Protein AF-A0A2N4XK60-F1 (afdb_monomer)

Structure (mmCIF, N/CA/C/O backbone):
data_AF-A0A2N4XK60-F1
#
_entry.id   AF-A0A2N4XK60-F1
#
loop_
_atom_site.group_PDB
_atom_site.id
_atom_site.type_symbol
_atom_site.label_atom_id
_atom_site.label_alt_id
_atom_site.label_comp_id
_atom_site.label_asym_id
_atom_site.label_entity_id
_atom_site.label_seq_id
_atom_site.pdbx_PDB_ins_code
_atom_site.Cartn_x
_atom_site.Cartn_y
_atom_site.Cartn_z
_atom_site.occupancy
_atom_site.B_iso_or_equiv
_atom_site.auth_seq_id
_atom_site.auth_comp_id
_atom_site.auth_asym_id
_atom_site.auth_atom_id
_atom_site.pdbx_PDB_model_num
ATOM 1 N N . VAL A 1 1 ? 37.080 12.692 9.411 1.00 38.03 1 VAL A N 1
ATOM 2 C CA . VAL A 1 1 ? 38.216 11.863 9.861 1.00 38.03 1 VAL A CA 1
ATOM 3 C C . VAL A 1 1 ? 37.809 10.410 9.642 1.00 38.03 1 VAL A C 1
ATOM 5 O O . VAL A 1 1 ? 36.895 9.955 10.303 1.00 38.03 1 VAL A O 1
ATOM 8 N N . ASP A 1 2 ? 38.220 9.674 8.617 1.00 31.64 2 ASP A N 1
ATOM 9 C CA . ASP A 1 2 ? 39.210 9.889 7.567 1.00 31.64 2 ASP A CA 1
ATOM 10 C C . ASP A 1 2 ? 38.773 9.142 6.302 1.00 31.64 2 ASP A C 1
ATOM 12 O O . ASP A 1 2 ? 38.320 7.999 6.358 1.00 31.64 2 ASP A O 1
ATOM 16 N N . ALA A 1 3 ? 38.911 9.811 5.160 1.00 32.56 3 ALA A N 1
ATOM 17 C CA . ALA A 1 3 ? 38.746 9.228 3.842 1.00 32.56 3 ALA A CA 1
ATOM 18 C C . ALA A 1 3 ? 40.012 8.438 3.480 1.00 32.56 3 ALA A C 1
ATOM 20 O O . ALA A 1 3 ? 41.106 9.000 3.454 1.00 32.56 3 ALA A O 1
ATOM 21 N N . LYS A 1 4 ? 39.873 7.149 3.153 1.00 36.34 4 LYS A N 1
ATOM 22 C CA . LYS A 1 4 ? 40.900 6.412 2.408 1.00 36.34 4 LYS A CA 1
ATOM 23 C C . LYS A 1 4 ? 40.444 6.229 0.970 1.00 36.34 4 LYS A C 1
ATOM 25 O O . LYS A 1 4 ? 39.746 5.285 0.620 1.00 36.34 4 LYS A O 1
ATOM 30 N N . THR A 1 5 ? 40.863 7.195 0.166 1.00 33.47 5 THR A N 1
ATOM 31 C CA . THR A 1 5 ? 40.946 7.182 -1.290 1.00 33.47 5 THR A CA 1
ATOM 32 C C . THR A 1 5 ? 41.686 5.923 -1.751 1.00 33.47 5 THR A C 1
ATOM 34 O O . THR A 1 5 ? 42.894 5.802 -1.554 1.00 33.47 5 THR A O 1
ATOM 37 N N . GLY A 1 6 ? 40.961 4.968 -2.336 1.00 32.69 6 GLY A N 1
ATOM 38 C CA . GLY A 1 6 ? 41.554 3.831 -3.037 1.00 32.69 6 GLY A CA 1
ATOM 39 C C . GLY A 1 6 ? 42.166 4.319 -4.345 1.00 32.69 6 GLY A C 1
ATOM 40 O O . GLY A 1 6 ? 41.448 4.721 -5.256 1.00 32.69 6 GLY A O 1
ATOM 41 N N . ALA A 1 7 ? 43.493 4.363 -4.394 1.00 31.91 7 ALA A N 1
ATOM 42 C CA . ALA A 1 7 ? 44.265 4.841 -5.529 1.00 31.91 7 ALA A CA 1
ATOM 43 C C . ALA A 1 7 ? 44.046 3.973 -6.779 1.00 31.91 7 ALA A C 1
ATOM 45 O O . ALA A 1 7 ? 44.152 2.749 -6.731 1.00 31.91 7 ALA A O 1
ATOM 46 N N . VAL A 1 8 ? 43.814 4.635 -7.913 1.00 36.81 8 VAL A N 1
ATOM 47 C CA . VAL A 1 8 ? 43.966 4.062 -9.253 1.00 36.81 8 VAL A CA 1
ATOM 48 C C . VAL A 1 8 ? 45.457 3.785 -9.464 1.00 36.81 8 VAL A C 1
ATOM 50 O O . VAL A 1 8 ? 46.250 4.714 -9.617 1.00 36.81 8 VAL A O 1
ATOM 53 N N . GLN A 1 9 ? 45.859 2.515 -9.431 1.00 34.12 9 GLN A N 1
ATOM 54 C CA . GLN A 1 9 ? 47.212 2.101 -9.798 1.00 34.12 9 GLN A CA 1
ATOM 55 C C . GLN A 1 9 ? 47.332 2.040 -11.323 1.00 34.12 9 GLN A C 1
ATOM 57 O O . GLN A 1 9 ? 46.921 1.079 -11.964 1.00 34.12 9 GLN A O 1
ATOM 62 N N . SER A 1 10 ? 47.920 3.087 -11.900 1.00 40.12 10 SER A N 1
ATOM 63 C CA . SER A 1 10 ? 48.544 3.031 -13.221 1.00 40.12 10 SER A CA 1
ATOM 64 C C . SER A 1 10 ? 49.946 2.451 -13.053 1.00 40.12 10 SER A C 1
ATOM 66 O O . SER A 1 10 ? 50.802 3.074 -12.426 1.00 40.12 10 SER A O 1
ATOM 68 N N . SER A 1 11 ? 50.199 1.267 -13.602 1.00 36.44 11 SER A N 1
ATOM 69 C CA . SER A 1 11 ? 51.542 0.689 -13.700 1.00 36.44 11 SER A CA 1
ATOM 70 C C . SER A 1 11 ? 51.856 0.431 -15.167 1.00 36.44 11 SER A C 1
ATOM 72 O O . SER A 1 11 ? 51.177 -0.352 -15.823 1.00 36.44 11 SER A O 1
ATOM 74 N N . ALA A 1 12 ? 52.878 1.115 -15.677 1.00 40.34 12 ALA A N 1
ATOM 75 C CA . ALA A 1 12 ? 53.457 0.876 -16.990 1.00 40.34 12 ALA A CA 1
ATOM 76 C C . ALA A 1 12 ? 54.910 0.401 -16.836 1.00 40.34 12 ALA A C 1
ATOM 78 O O . ALA A 1 12 ? 55.620 0.867 -15.947 1.00 40.34 12 ALA A O 1
ATOM 79 N N . ALA A 1 13 ? 55.314 -0.452 -17.785 1.00 40.00 13 ALA A N 1
ATOM 80 C CA . ALA A 1 13 ? 56.654 -0.963 -18.100 1.00 40.00 13 ALA A CA 1
ATOM 81 C C . ALA A 1 13 ? 57.097 -2.288 -17.439 1.00 40.00 13 ALA A C 1
ATOM 83 O O . ALA A 1 13 ? 57.764 -2.328 -16.411 1.00 40.00 13 ALA A O 1
ATOM 84 N N . GLY A 1 14 ? 56.809 -3.379 -18.154 1.00 33.75 14 GLY A N 1
ATOM 85 C CA . GLY A 1 14 ? 57.454 -4.690 -18.058 1.00 33.75 14 GLY A CA 1
ATOM 86 C C . GLY A 1 14 ? 56.802 -5.623 -19.079 1.00 33.75 14 GLY A C 1
ATOM 87 O O . GLY A 1 14 ? 55.581 -5.706 -19.113 1.00 33.75 14 GLY A O 1
ATOM 88 N N . THR A 1 15 ? 57.577 -6.254 -19.962 1.00 49.19 15 THR A N 1
ATOM 89 C CA . THR A 1 15 ? 57.102 -7.088 -21.080 1.00 49.19 15 THR A CA 1
ATOM 90 C C . THR A 1 15 ? 56.223 -8.242 -20.581 1.00 49.19 15 THR A C 1
ATOM 92 O O . THR A 1 15 ? 56.723 -9.293 -20.196 1.00 49.19 15 THR A O 1
ATOM 95 N N . GLN A 1 16 ? 54.911 -8.020 -20.546 1.00 47.66 16 GLN A N 1
ATOM 96 C CA . GLN A 1 16 ? 53.874 -8.963 -20.141 1.00 47.66 16 GLN A CA 1
ATOM 97 C C . GLN A 1 16 ? 52.651 -8.677 -21.016 1.00 47.66 16 GLN A C 1
ATOM 99 O O . GLN A 1 16 ? 52.284 -7.521 -21.219 1.00 47.66 16 GLN A O 1
ATOM 104 N N . ASN A 1 17 ? 52.101 -9.742 -21.590 1.00 49.59 17 ASN A N 1
ATOM 105 C CA . ASN A 1 17 ? 50.932 -9.818 -22.463 1.00 49.59 17 ASN A CA 1
ATOM 106 C C . ASN A 1 17 ? 49.986 -8.596 -22.376 1.00 49.59 17 ASN A C 1
ATOM 108 O O . ASN A 1 17 ? 49.358 -8.373 -21.343 1.00 49.59 17 ASN A O 1
ATOM 112 N N . SER A 1 18 ? 49.880 -7.803 -23.449 1.00 51.62 18 SER A N 1
ATOM 113 C CA . SER A 1 18 ? 49.029 -6.601 -23.530 1.00 51.62 18 SER A CA 1
ATOM 114 C C . SER A 1 18 ? 47.534 -6.940 -23.630 1.00 51.62 18 SER A C 1
ATOM 116 O O . SER A 1 18 ? 46.845 -6.494 -24.548 1.00 51.62 18 SER A O 1
ATOM 118 N N . ALA A 1 19 ? 47.023 -7.753 -22.706 1.00 63.38 19 ALA A N 1
ATOM 119 C CA . ALA A 1 19 ? 45.600 -8.013 -22.575 1.00 63.38 19 ALA A CA 1
ATOM 120 C C . ALA A 1 19 ? 44.946 -6.760 -21.982 1.00 63.38 19 ALA A C 1
ATOM 122 O O . ALA A 1 19 ? 45.123 -6.434 -20.809 1.00 63.38 19 ALA A O 1
ATOM 123 N N . LEU A 1 20 ? 44.237 -6.013 -22.831 1.00 70.81 20 LEU A N 1
ATOM 124 C CA . LEU A 1 20 ? 43.337 -4.949 -22.393 1.00 70.81 20 LEU A CA 1
ATOM 125 C C . LEU A 1 20 ? 42.402 -5.520 -21.315 1.00 70.81 20 LEU A C 1
ATOM 127 O O . LEU A 1 20 ? 41.984 -6.667 -21.467 1.00 70.81 20 LEU A O 1
ATOM 131 N N . PRO A 1 21 ? 42.046 -4.770 -20.257 1.00 74.38 21 PRO A N 1
ATOM 132 C CA . PRO A 1 21 ? 41.066 -5.246 -19.289 1.00 74.38 21 PRO A CA 1
ATOM 133 C C . PRO A 1 21 ? 39.774 -5.609 -20.031 1.00 74.38 21 PRO A C 1
ATOM 135 O O . PRO A 1 21 ? 39.100 -4.744 -20.592 1.00 74.38 21 PRO A O 1
ATOM 138 N N . HIS A 1 22 ? 39.469 -6.903 -20.073 1.00 77.06 22 HIS A N 1
ATOM 139 C CA . HIS A 1 22 ? 38.299 -7.468 -20.728 1.00 77.06 22 HIS A CA 1
ATOM 140 C C . HIS A 1 22 ? 37.547 -8.347 -19.729 1.00 77.06 22 HIS A C 1
ATOM 142 O O . HIS A 1 22 ? 38.131 -8.857 -18.775 1.00 77.06 22 HIS A O 1
ATOM 148 N N . SER A 1 23 ? 36.240 -8.513 -19.930 1.00 81.00 23 SER A N 1
ATOM 149 C CA . SER A 1 23 ? 35.497 -9.527 -19.182 1.00 81.00 23 SER A CA 1
ATOM 150 C C . SER A 1 23 ? 36.023 -10.907 -19.585 1.00 81.00 23 SER A C 1
ATOM 152 O O . SER A 1 23 ? 36.313 -11.131 -20.762 1.00 81.00 23 SER A O 1
ATOM 154 N N . GLU A 1 24 ? 36.217 -11.801 -18.619 1.00 87.81 24 GLU A N 1
ATOM 155 C CA . GLU A 1 24 ? 36.579 -13.196 -18.907 1.00 87.81 24 GLU A CA 1
ATOM 156 C C . GLU A 1 24 ? 35.362 -13.997 -19.405 1.00 87.81 24 GLU A C 1
ATOM 158 O O . GLU A 1 24 ? 35.526 -14.974 -20.133 1.00 87.81 24 GLU A O 1
ATOM 163 N N . ASP A 1 25 ? 34.148 -13.523 -19.101 1.00 89.56 25 ASP A N 1
ATOM 164 C CA . ASP A 1 25 ? 32.883 -14.113 -19.534 1.00 89.56 25 ASP A CA 1
ATOM 165 C C . ASP A 1 25 ? 32.339 -13.473 -20.823 1.00 89.56 25 ASP A C 1
ATOM 167 O O . ASP A 1 25 ? 32.656 -12.336 -21.1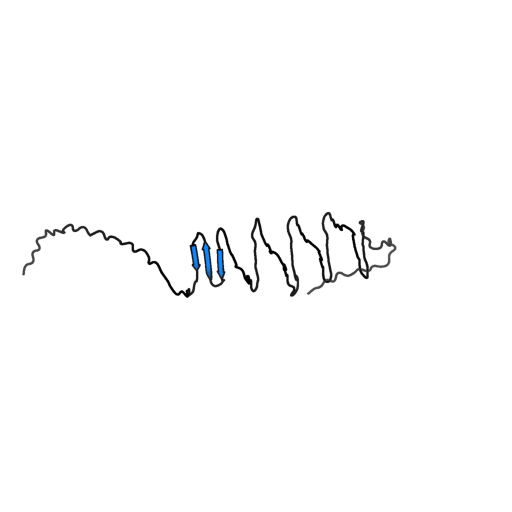88 1.00 89.56 25 ASP A O 1
ATOM 171 N N . SER A 1 26 ? 31.466 -14.206 -21.525 1.00 88.31 26 SER A N 1
ATOM 172 C CA . SER A 1 26 ? 30.779 -13.690 -22.713 1.00 88.31 26 SER A CA 1
ATOM 173 C C . SER A 1 26 ? 29.809 -12.571 -22.326 1.00 88.31 26 SER A C 1
ATOM 175 O O . SER A 1 26 ? 28.808 -12.805 -21.648 1.00 88.31 26 SER A O 1
ATOM 177 N N . LEU A 1 27 ? 30.095 -11.352 -22.787 1.00 90.31 27 LEU A N 1
ATOM 178 C CA . LEU A 1 27 ? 29.293 -10.161 -22.524 1.00 90.31 27 LEU A CA 1
ATOM 179 C C . LEU A 1 27 ? 28.892 -9.481 -23.836 1.00 90.31 27 LEU A C 1
ATOM 181 O O . LEU A 1 27 ? 29.735 -9.185 -24.683 1.00 90.31 27 LEU A O 1
ATOM 185 N N . LEU A 1 28 ? 27.603 -9.165 -23.968 1.00 92.19 28 LEU A N 1
ATOM 186 C CA . LEU A 1 28 ? 27.085 -8.284 -25.011 1.00 92.19 28 LEU A CA 1
ATOM 187 C C . LEU A 1 28 ? 26.790 -6.903 -24.417 1.00 92.19 28 LEU A C 1
ATOM 189 O O . LEU A 1 28 ? 25.917 -6.770 -23.562 1.00 92.19 28 LEU A O 1
ATOM 193 N N . THR A 1 29 ? 27.469 -5.872 -24.922 1.00 92.56 29 THR A N 1
ATOM 194 C CA . THR A 1 29 ? 27.254 -4.473 -24.521 1.00 92.56 29 THR A CA 1
ATOM 195 C C . THR A 1 29 ? 26.698 -3.666 -25.688 1.00 92.56 29 THR A C 1
ATOM 197 O O . THR A 1 29 ? 27.278 -3.651 -26.772 1.00 92.56 29 THR A O 1
ATOM 200 N N . LEU A 1 30 ? 25.597 -2.949 -25.454 1.00 93.75 30 LEU A N 1
ATOM 201 C CA . LEU A 1 30 ? 25.016 -1.988 -26.393 1.00 93.75 30 LEU A CA 1
ATOM 202 C C . LEU A 1 30 ? 25.161 -0.581 -25.803 1.00 93.75 30 LEU A C 1
ATOM 204 O O . LEU A 1 30 ? 24.678 -0.326 -24.702 1.00 93.75 30 LEU A O 1
ATOM 208 N N . ALA A 1 31 ? 25.818 0.331 -26.519 1.00 92.50 31 ALA A N 1
ATOM 209 C CA . ALA A 1 31 ? 26.040 1.702 -26.063 1.00 92.50 31 ALA A CA 1
ATOM 210 C C . ALA A 1 31 ? 25.885 2.701 -27.216 1.00 92.50 31 ALA A C 1
ATOM 212 O O . ALA A 1 31 ? 26.288 2.427 -28.345 1.00 92.50 31 ALA A O 1
ATOM 213 N N . GLY A 1 32 ? 25.330 3.877 -26.920 1.00 91.88 32 GLY A N 1
ATOM 214 C CA . GLY A 1 32 ? 25.190 4.979 -27.867 1.00 91.88 32 GLY A CA 1
ATOM 215 C C . GLY A 1 32 ? 25.377 6.314 -27.157 1.00 91.88 32 GLY A C 1
ATOM 216 O O . GLY A 1 32 ? 24.739 6.566 -26.141 1.00 91.88 32 GLY A O 1
ATOM 217 N N . TRP A 1 33 ? 26.254 7.171 -27.683 1.00 87.88 33 TRP A N 1
ATOM 218 C CA . TRP A 1 33 ? 26.612 8.451 -27.052 1.00 87.88 33 TRP A CA 1
ATOM 219 C C . TRP A 1 33 ? 25.483 9.486 -27.124 1.00 87.88 33 TRP A C 1
ATOM 221 O O . TRP A 1 33 ? 25.341 10.306 -26.225 1.00 87.88 33 TRP A O 1
ATOM 231 N N . GLY A 1 34 ? 24.677 9.440 -28.191 1.00 93.69 34 GLY A N 1
ATOM 232 C CA . GLY A 1 34 ? 23.491 10.287 -28.358 1.00 93.69 34 GLY A CA 1
ATOM 233 C C . GLY A 1 34 ? 22.174 9.617 -27.951 1.00 93.69 34 GLY A C 1
ATOM 234 O O . GLY A 1 34 ? 21.169 10.305 -27.817 1.00 93.69 34 GLY A O 1
ATOM 235 N N . GLY A 1 35 ? 22.163 8.291 -27.765 1.00 91.06 35 GLY A N 1
ATOM 236 C CA . GLY A 1 35 ? 20.971 7.519 -27.405 1.00 91.06 35 GLY A CA 1
ATOM 237 C C . GLY A 1 35 ? 20.963 6.090 -27.957 1.00 91.06 35 GLY A C 1
ATOM 238 O O . GLY A 1 35 ? 21.774 5.727 -28.809 1.00 91.06 35 GLY A O 1
ATOM 239 N N . LEU A 1 36 ? 20.021 5.285 -27.462 1.00 94.69 36 LEU A N 1
ATOM 240 C CA . LEU A 1 36 ? 19.748 3.913 -27.894 1.00 94.69 36 LEU A CA 1
ATOM 241 C C . LEU A 1 36 ? 18.228 3.715 -27.953 1.00 94.69 36 LEU A C 1
ATOM 243 O O . LEU A 1 36 ? 17.535 4.003 -26.980 1.00 94.69 36 LEU A O 1
ATOM 247 N N . GLY A 1 37 ? 17.713 3.225 -29.082 1.00 94.25 37 GLY A N 1
ATOM 248 C CA . GLY A 1 37 ? 16.289 2.943 -29.276 1.00 94.25 37 GLY A CA 1
ATOM 249 C C . GLY A 1 37 ? 16.057 1.471 -29.591 1.00 94.25 37 GLY A C 1
ATOM 250 O O . GLY A 1 37 ? 16.695 0.926 -30.487 1.00 94.25 37 GLY A O 1
ATOM 251 N N . ILE A 1 38 ? 15.132 0.836 -28.871 1.00 94.56 38 ILE A N 1
ATOM 252 C CA . ILE A 1 38 ? 14.691 -0.539 -29.124 1.00 94.56 38 ILE A CA 1
ATOM 253 C C . ILE A 1 38 ? 13.193 -0.483 -29.410 1.00 94.56 38 ILE A C 1
ATOM 255 O O . ILE A 1 38 ? 12.418 -0.024 -28.574 1.00 94.56 38 ILE A O 1
ATOM 259 N N . VAL A 1 39 ? 12.789 -0.923 -30.599 1.00 94.31 39 VAL A N 1
ATOM 260 C CA . VAL A 1 39 ? 11.395 -0.889 -31.056 1.00 94.31 39 VAL A CA 1
ATOM 261 C C . VAL A 1 39 ? 11.031 -2.259 -31.610 1.00 94.31 39 VAL A C 1
ATOM 263 O O . VAL A 1 39 ? 11.814 -2.864 -32.338 1.00 94.31 39 VAL A O 1
ATOM 266 N N . ALA A 1 40 ? 9.837 -2.742 -31.279 1.00 95.50 40 ALA A N 1
ATOM 267 C CA . ALA A 1 40 ? 9.286 -3.983 -31.806 1.00 95.50 40 ALA A CA 1
ATOM 268 C C . ALA A 1 40 ? 7.898 -3.718 -32.397 1.00 95.50 40 ALA A C 1
ATOM 270 O O . ALA A 1 40 ? 7.106 -2.989 -31.806 1.00 95.50 40 ALA A O 1
ATOM 271 N N . GLY A 1 41 ? 7.590 -4.323 -33.549 1.00 95.56 41 GLY A N 1
ATOM 272 C CA . GLY A 1 41 ? 6.282 -4.160 -34.198 1.00 95.56 41 GLY A CA 1
ATOM 273 C C . GLY A 1 41 ? 5.136 -4.878 -33.479 1.00 95.56 41 GLY A C 1
ATOM 274 O O . GLY A 1 41 ? 3.979 -4.519 -33.666 1.00 95.56 41 GLY A O 1
ATOM 275 N N . GLN A 1 42 ? 5.451 -5.887 -32.662 1.00 96.00 42 GLN A N 1
ATOM 276 C CA . GLN A 1 42 ? 4.459 -6.668 -31.919 1.00 96.00 42 GLN A CA 1
ATOM 277 C C . GLN A 1 42 ? 4.778 -6.716 -30.426 1.00 96.00 42 GLN A C 1
ATOM 279 O O . GLN A 1 42 ? 4.011 -6.202 -29.618 1.00 96.00 42 GLN A O 1
ATOM 284 N N . SER A 1 43 ? 5.906 -7.320 -30.046 1.00 96.19 43 SER A N 1
ATOM 285 C CA . SER A 1 43 ? 6.227 -7.563 -28.639 1.00 96.19 43 SER A CA 1
ATOM 286 C C . SER A 1 43 ? 7.702 -7.384 -28.336 1.00 96.19 43 SER A C 1
ATOM 288 O O . SER A 1 43 ? 8.560 -7.749 -29.138 1.00 96.19 43 SER A O 1
ATOM 290 N N . LEU A 1 44 ? 7.977 -6.909 -27.127 1.00 96.12 44 LEU A N 1
ATOM 291 C CA . LEU A 1 44 ? 9.306 -6.828 -26.546 1.00 96.12 44 LEU A CA 1
ATOM 292 C C . LEU A 1 44 ? 9.298 -7.608 -25.226 1.00 96.12 44 LEU A C 1
ATOM 294 O O . LEU A 1 44 ? 8.382 -7.443 -24.420 1.00 96.12 44 LEU A O 1
ATOM 298 N N . GLN A 1 45 ? 10.290 -8.474 -25.022 1.00 95.75 45 GLN A N 1
ATOM 299 C CA . GLN A 1 45 ? 10.411 -9.315 -23.830 1.00 95.75 45 GLN A CA 1
ATOM 300 C C . GLN A 1 45 ? 11.830 -9.223 -23.269 1.00 95.75 45 GLN A C 1
ATOM 302 O O . GLN A 1 45 ? 12.804 -9.318 -24.013 1.00 95.75 45 GLN A O 1
ATOM 307 N N . TRP A 1 46 ? 11.930 -9.079 -21.950 1.00 94.69 46 TRP A N 1
ATOM 308 C CA . TRP A 1 46 ? 13.176 -9.209 -21.204 1.00 94.69 46 TRP A CA 1
ATOM 309 C C . TRP A 1 46 ? 13.015 -10.341 -20.197 1.00 94.69 46 TRP A C 1
ATOM 311 O O . TRP A 1 46 ? 12.039 -10.368 -19.449 1.00 94.69 46 TRP A O 1
ATOM 321 N N . ALA A 1 47 ? 13.967 -11.264 -20.175 1.00 95.44 47 ALA A N 1
ATOM 322 C CA . ALA A 1 47 ? 13.998 -12.376 -19.239 1.00 95.44 47 ALA A CA 1
ATOM 323 C C . ALA A 1 47 ? 15.425 -12.539 -18.710 1.00 95.44 47 ALA A C 1
ATOM 325 O O . ALA A 1 47 ? 16.384 -12.432 -19.471 1.00 95.44 47 ALA A O 1
ATOM 326 N N . SER A 1 48 ? 15.554 -12.781 -17.408 1.00 94.56 48 SER A N 1
ATOM 327 C CA . SER A 1 48 ? 16.821 -13.057 -16.727 1.00 94.56 48 SER A CA 1
ATOM 328 C C . SER A 1 48 ? 16.595 -14.190 -15.735 1.00 94.56 48 SER A C 1
ATOM 330 O O . SER A 1 48 ? 15.526 -14.258 -15.127 1.00 94.56 48 SER A O 1
ATOM 332 N N . GLY A 1 49 ? 17.581 -15.075 -15.583 1.00 95.12 49 GLY A N 1
ATOM 333 C CA . GLY A 1 49 ? 17.526 -16.160 -14.598 1.00 95.12 49 GLY A CA 1
ATOM 334 C C . GLY A 1 49 ? 17.663 -15.671 -13.156 1.00 95.12 49 GLY A C 1
ATOM 335 O O . GLY A 1 49 ? 17.222 -16.355 -12.239 1.00 95.12 49 GLY A O 1
ATOM 336 N N . GLU A 1 50 ? 18.233 -14.480 -12.960 1.00 95.06 50 GLU A N 1
ATOM 337 C CA . GLU A 1 50 ? 18.524 -13.941 -11.632 1.00 95.06 50 GLU A CA 1
ATOM 338 C C . GLU A 1 50 ? 17.989 -12.520 -11.474 1.00 95.06 50 GLU A C 1
ATOM 340 O O . GLU A 1 50 ? 17.032 -12.290 -10.739 1.00 95.06 50 GLU A O 1
ATOM 345 N N . THR A 1 51 ? 18.602 -11.550 -12.159 1.00 95.00 51 THR A N 1
ATOM 346 C CA . THR A 1 51 ? 18.338 -10.125 -11.921 1.00 95.00 51 THR A CA 1
ATOM 347 C C . THR A 1 51 ? 18.237 -9.337 -13.223 1.00 95.00 51 THR A C 1
ATOM 349 O O . THR A 1 51 ? 18.980 -9.578 -14.176 1.00 95.00 51 THR A O 1
ATOM 352 N N . ILE A 1 52 ? 17.328 -8.361 -13.245 1.00 96.06 52 ILE A N 1
ATOM 353 C CA . ILE A 1 52 ? 17.270 -7.283 -14.237 1.00 96.06 52 ILE A CA 1
ATOM 354 C C . ILE A 1 52 ? 17.413 -5.969 -13.471 1.00 96.06 52 ILE A C 1
ATOM 356 O O . ILE A 1 52 ? 16.628 -5.700 -12.566 1.00 96.06 52 ILE A O 1
ATOM 360 N N . ASN A 1 53 ? 18.393 -5.147 -13.848 1.00 95.19 53 ASN A N 1
ATOM 361 C CA . ASN A 1 53 ? 18.609 -3.828 -13.258 1.00 95.19 53 ASN A CA 1
ATOM 362 C C . ASN A 1 53 ? 18.256 -2.737 -14.267 1.00 95.19 53 ASN A C 1
ATOM 364 O O . ASN A 1 53 ? 18.821 -2.693 -15.360 1.00 95.19 53 ASN A O 1
ATOM 368 N N . TRP A 1 54 ? 17.357 -1.835 -13.881 1.00 94.12 54 TRP A N 1
ATOM 369 C CA . TRP A 1 54 ? 17.045 -0.619 -14.627 1.00 94.12 54 TRP A CA 1
ATOM 370 C C . TRP A 1 54 ? 17.492 0.584 -13.813 1.00 94.12 54 TRP A C 1
ATOM 372 O O . TRP A 1 54 ? 17.060 0.771 -12.678 1.00 94.12 54 TRP A O 1
ATOM 382 N N . ALA A 1 55 ? 18.369 1.390 -14.397 1.00 94.56 55 ALA A N 1
ATOM 383 C CA . ALA A 1 55 ? 18.898 2.583 -13.764 1.00 94.56 55 ALA A CA 1
ATOM 384 C C . ALA A 1 55 ? 18.792 3.761 -14.734 1.00 94.56 55 ALA A C 1
ATOM 386 O O . ALA A 1 55 ? 19.109 3.643 -15.919 1.00 94.56 55 ALA A O 1
ATOM 387 N N . SER A 1 56 ? 18.353 4.903 -14.218 1.00 93.44 56 SER A N 1
ATOM 388 C CA . SER A 1 56 ? 18.237 6.158 -14.957 1.00 93.44 56 SER A CA 1
ATOM 389 C C . SER A 1 56 ? 18.832 7.273 -14.100 1.00 93.44 56 SER A C 1
ATOM 391 O O . SER A 1 56 ? 18.597 7.320 -12.898 1.00 93.44 56 SER A O 1
ATOM 393 N N . GLY A 1 57 ? 19.631 8.158 -14.704 1.00 91.38 57 GLY A N 1
ATOM 394 C CA . GLY A 1 57 ? 20.245 9.283 -13.981 1.00 91.38 57 GLY A CA 1
ATOM 395 C C . GLY A 1 57 ? 19.285 10.445 -13.701 1.00 91.38 57 GLY A C 1
ATOM 396 O O . GLY A 1 57 ? 19.583 11.298 -12.871 1.00 91.38 57 GLY A O 1
ATOM 397 N N . GLN A 1 58 ? 18.158 10.494 -14.412 1.00 92.00 58 GLN A N 1
ATOM 398 C CA . GLN A 1 58 ? 17.063 11.445 -14.216 1.00 92.00 58 GLN A CA 1
ATOM 399 C C . GLN A 1 58 ? 15.770 10.636 -14.046 1.00 92.00 58 GLN A C 1
ATOM 401 O O . GLN A 1 58 ? 15.598 9.970 -13.030 1.00 92.00 58 GLN A O 1
ATOM 406 N N . ASP A 1 59 ? 14.916 10.605 -15.068 1.00 93.19 59 ASP A N 1
ATOM 407 C CA . ASP A 1 59 ? 13.593 9.996 -14.988 1.00 93.19 59 ASP A CA 1
ATOM 408 C C . ASP A 1 59 ? 13.525 8.63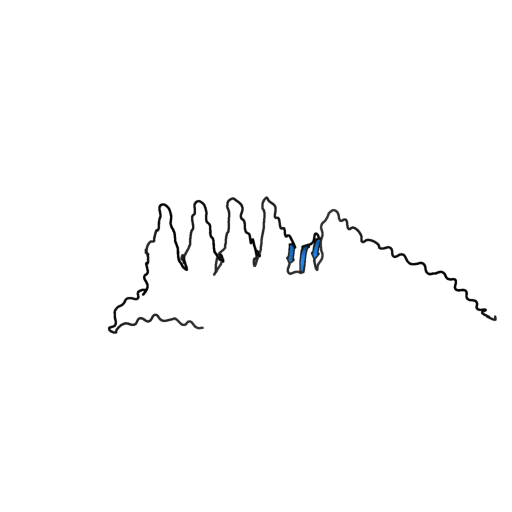2 -15.689 1.00 93.19 59 ASP A C 1
ATOM 410 O O . ASP A 1 59 ? 14.149 8.406 -16.729 1.00 93.19 59 ASP A O 1
ATOM 414 N N . SER A 1 60 ? 12.694 7.737 -15.154 1.00 95.00 60 SER A N 1
ATOM 415 C CA . SER A 1 60 ? 12.192 6.552 -15.857 1.00 95.00 60 SER A CA 1
ATOM 416 C C . SER A 1 60 ? 10.697 6.744 -16.109 1.00 95.00 60 SER A C 1
ATOM 418 O O . SER A 1 60 ? 9.928 6.884 -15.159 1.00 95.00 60 SER A O 1
ATOM 420 N N . ASN A 1 61 ? 10.270 6.751 -17.374 1.00 95.50 61 ASN A N 1
ATOM 421 C CA . ASN A 1 61 ? 8.862 6.929 -17.737 1.00 95.50 61 ASN A CA 1
ATOM 422 C C . ASN A 1 61 ? 8.293 5.665 -18.400 1.00 95.50 61 ASN A C 1
ATOM 424 O O . ASN A 1 61 ? 8.896 5.117 -19.321 1.00 95.50 61 ASN A O 1
ATOM 428 N N . PHE A 1 62 ? 7.107 5.242 -17.960 1.00 95.19 62 PHE A N 1
ATOM 429 C CA . PHE A 1 62 ? 6.356 4.124 -18.529 1.00 95.19 62 PHE A CA 1
ATOM 430 C C . PHE A 1 62 ? 5.022 4.639 -19.072 1.00 95.19 62 PHE A C 1
ATOM 432 O O . PHE A 1 62 ? 4.090 4.901 -18.313 1.00 95.19 62 PHE A O 1
ATOM 439 N N . ALA A 1 63 ? 4.918 4.766 -20.394 1.00 95.50 63 ALA A N 1
ATOM 440 C CA . ALA A 1 63 ? 3.695 5.183 -21.071 1.00 95.50 63 ALA A CA 1
ATOM 441 C C . ALA A 1 63 ? 3.001 3.964 -21.693 1.00 95.50 63 ALA A C 1
ATOM 443 O O . ALA A 1 63 ? 3.520 3.348 -22.622 1.00 95.50 63 ALA A O 1
ATOM 444 N N . LEU A 1 64 ? 1.828 3.601 -21.169 1.00 94.88 64 LEU A N 1
ATOM 445 C CA . LEU A 1 64 ? 1.073 2.416 -21.578 1.00 94.88 64 LEU A CA 1
ATOM 446 C C . LEU A 1 64 ? -0.332 2.828 -22.017 1.00 94.88 64 LEU A C 1
ATOM 448 O O . LEU A 1 64 ? -1.006 3.576 -21.316 1.00 94.88 64 LEU A O 1
ATOM 452 N N . ALA A 1 65 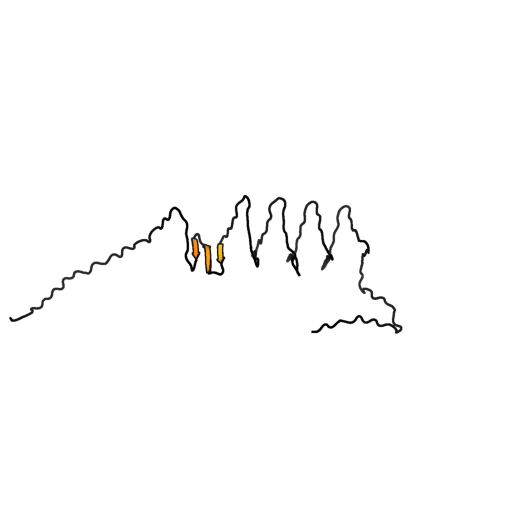? -0.790 2.30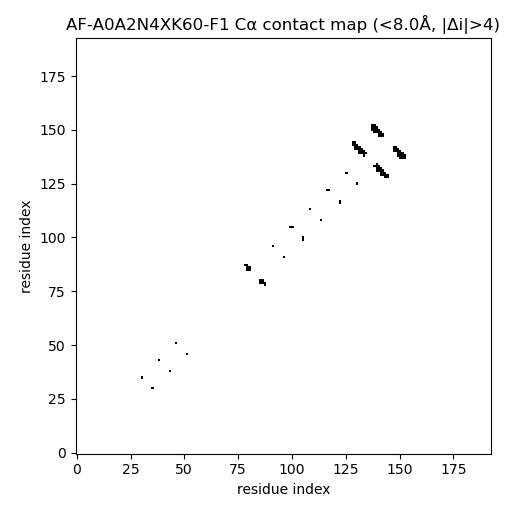9 -23.157 1.00 94.88 65 ALA A N 1
ATOM 453 C CA . ALA A 1 65 ? -2.103 2.649 -23.708 1.00 94.88 65 ALA A CA 1
ATOM 454 C C . ALA A 1 65 ? -3.276 1.949 -22.996 1.00 94.88 65 ALA A C 1
ATOM 456 O O . ALA A 1 65 ? -4.414 2.393 -23.112 1.00 94.88 65 ALA A O 1
ATOM 457 N N . SER A 1 66 ? -3.026 0.840 -22.287 1.00 94.31 66 SER A N 1
ATOM 458 C CA . SER A 1 66 ? -4.100 0.026 -21.698 1.00 94.31 66 SER A CA 1
ATOM 459 C C . SER A 1 66 ? -3.844 -0.343 -20.241 1.00 94.31 66 SER A C 1
ATOM 461 O O . SER A 1 66 ? -4.540 0.150 -19.357 1.00 94.31 66 SER A O 1
ATOM 463 N N . HIS A 1 67 ? -2.870 -1.215 -19.959 1.00 94.62 67 HIS A N 1
ATOM 464 C CA . HIS A 1 67 ? -2.708 -1.781 -18.618 1.00 94.62 67 HIS A CA 1
ATOM 465 C C . HIS A 1 67 ? -1.243 -1.930 -18.219 1.00 94.62 67 HIS A C 1
ATOM 467 O O . HIS A 1 67 ? -0.425 -2.397 -19.007 1.00 94.62 67 HIS A O 1
ATOM 473 N N . LEU A 1 68 ? -0.960 -1.622 -16.953 1.00 95.88 68 LEU A N 1
ATOM 474 C CA . LEU A 1 68 ? 0.254 -2.020 -16.250 1.00 95.88 68 LEU A CA 1
ATOM 475 C C . LEU A 1 68 ? -0.119 -3.081 -15.219 1.00 95.88 68 LEU A C 1
ATOM 477 O O . LEU A 1 68 ? -1.026 -2.868 -14.414 1.00 95.88 68 LEU A O 1
ATOM 481 N N . ARG A 1 69 ? 0.577 -4.216 -15.231 1.00 95.94 69 ARG A N 1
ATOM 482 C CA . ARG A 1 69 ? 0.465 -5.241 -14.192 1.00 95.94 69 ARG A CA 1
ATOM 483 C C . ARG A 1 69 ? 1.857 -5.597 -13.707 1.00 95.94 69 ARG A C 1
ATOM 485 O O . ARG A 1 69 ? 2.745 -5.830 -14.520 1.00 95.94 69 ARG A O 1
ATOM 492 N N . ILE A 1 70 ? 2.029 -5.624 -12.392 1.00 95.69 70 ILE A N 1
ATOM 493 C CA . ILE A 1 70 ? 3.284 -5.980 -11.736 1.00 95.69 70 ILE A CA 1
ATOM 494 C C . ILE A 1 70 ? 2.961 -7.123 -10.785 1.00 95.69 70 ILE A C 1
ATOM 496 O O . ILE A 1 70 ? 2.109 -6.985 -9.909 1.00 95.69 70 ILE A O 1
ATOM 500 N N . HIS A 1 71 ? 3.629 -8.253 -10.988 1.00 95.00 71 HIS A N 1
ATOM 501 C CA . HIS A 1 71 ? 3.480 -9.447 -10.171 1.00 95.00 71 HIS A CA 1
ATOM 502 C C . HIS A 1 71 ? 4.850 -9.816 -9.618 1.00 95.00 71 HIS A C 1
ATOM 504 O O . HIS A 1 71 ? 5.826 -9.861 -10.364 1.00 95.00 71 HIS A O 1
ATOM 510 N N . THR A 1 72 ? 4.922 -10.076 -8.318 1.00 94.31 72 THR A N 1
ATOM 511 C CA . THR A 1 72 ? 6.143 -10.530 -7.656 1.00 94.31 72 THR A CA 1
ATOM 512 C C . THR A 1 72 ? 5.850 -11.814 -6.895 1.00 94.31 72 THR A C 1
ATOM 514 O O . THR A 1 72 ? 4.735 -12.032 -6.427 1.00 94.31 72 THR A O 1
ATOM 517 N N . GLY A 1 73 ? 6.847 -12.696 -6.802 1.00 92.62 73 GLY A N 1
ATOM 518 C CA . GLY A 1 73 ? 6.688 -13.970 -6.100 1.00 92.62 73 GLY A CA 1
ATOM 519 C C . GLY A 1 73 ? 6.736 -13.847 -4.577 1.00 92.62 73 GLY A C 1
ATOM 520 O O . GLY A 1 73 ? 6.305 -14.766 -3.893 1.00 92.62 73 GLY A O 1
ATOM 521 N N . GLN A 1 74 ? 7.287 -12.752 -4.044 1.00 93.12 74 GLN A N 1
ATOM 522 C CA . GLN A 1 74 ? 7.535 -12.575 -2.609 1.00 93.12 74 GLN A CA 1
ATOM 523 C C . GLN A 1 74 ? 7.144 -11.171 -2.138 1.00 93.12 74 GLN A C 1
ATOM 525 O O . GLN A 1 74 ? 6.201 -11.017 -1.371 1.00 93.12 74 GLN A O 1
ATOM 530 N N . ALA A 1 75 ? 7.851 -10.140 -2.606 1.00 93.19 75 ALA A N 1
ATOM 531 C CA . ALA A 1 75 ? 7.657 -8.770 -2.145 1.00 93.19 75 ALA A CA 1
ATOM 532 C C . ALA A 1 75 ? 7.707 -7.770 -3.303 1.00 93.19 75 ALA A C 1
ATOM 534 O O . ALA A 1 75 ? 8.354 -8.007 -4.322 1.00 93.19 75 ALA A O 1
ATOM 535 N N . LEU A 1 76 ? 7.015 -6.644 -3.135 1.00 94.44 76 LEU A N 1
ATOM 536 C CA . LEU A 1 76 ? 7.117 -5.464 -3.989 1.00 94.44 76 LEU A CA 1
ATOM 537 C C . LEU A 1 76 ? 7.434 -4.265 -3.093 1.00 94.44 76 LEU A C 1
ATOM 539 O O . LEU A 1 76 ? 6.665 -3.951 -2.187 1.00 94.44 76 LEU A O 1
ATOM 543 N N . GLY A 1 77 ? 8.563 -3.606 -3.343 1.00 93.38 77 GLY A N 1
ATOM 544 C CA . GLY A 1 77 ? 8.975 -2.401 -2.628 1.00 93.38 77 GLY A CA 1
ATOM 545 C C . GLY A 1 77 ? 8.900 -1.179 -3.533 1.00 93.38 77 GLY A C 1
ATOM 546 O O . GLY A 1 77 ? 9.409 -1.210 -4.649 1.00 93.38 77 GLY A O 1
ATOM 547 N N . LEU A 1 78 ? 8.292 -0.099 -3.042 1.00 93.25 78 LEU A N 1
ATOM 548 C CA . LEU A 1 78 ? 8.293 1.209 -3.692 1.00 93.25 78 LEU A CA 1
ATOM 549 C C . LEU A 1 78 ? 8.794 2.243 -2.690 1.00 93.25 78 LEU A C 1
ATOM 551 O O . LEU A 1 78 ? 8.213 2.415 -1.620 1.00 93.25 78 LEU A O 1
ATOM 555 N N . LEU A 1 79 ? 9.869 2.934 -3.049 1.00 91.81 79 LEU A N 1
ATOM 556 C CA . LEU A 1 79 ? 10.446 4.000 -2.246 1.00 91.81 79 LEU A CA 1
ATOM 557 C C . LEU A 1 79 ? 10.631 5.229 -3.128 1.00 91.81 79 LEU A C 1
ATOM 559 O O . LEU A 1 79 ? 11.236 5.155 -4.192 1.00 91.81 79 LEU A O 1
ATOM 563 N N . SER A 1 80 ? 10.131 6.366 -2.658 1.00 89.38 80 SER A N 1
ATOM 564 C CA . SER A 1 80 ? 10.392 7.668 -3.261 1.00 89.38 80 SER A CA 1
ATOM 565 C C . SER A 1 80 ? 11.272 8.478 -2.321 1.00 89.38 80 SER A C 1
ATOM 567 O O . SER A 1 80 ? 10.984 8.542 -1.128 1.00 89.38 80 SER A O 1
ATOM 569 N N . SER A 1 81 ? 12.284 9.153 -2.875 1.00 83.38 81 SER A N 1
ATOM 570 C CA . SER A 1 81 ? 13.161 10.082 -2.151 1.00 83.38 81 SER A CA 1
ATOM 571 C C . SER A 1 81 ? 13.930 9.455 -0.987 1.00 83.38 81 SER A C 1
ATOM 573 O O . SER A 1 81 ? 13.677 9.758 0.176 1.00 83.38 81 SER A O 1
ATOM 575 N N . ALA A 1 82 ? 14.930 8.624 -1.295 1.00 73.38 82 ALA A N 1
ATOM 576 C CA . ALA A 1 82 ? 15.849 8.112 -0.274 1.00 73.38 82 ALA A CA 1
ATOM 577 C C . ALA A 1 82 ? 16.660 9.234 0.413 1.00 73.38 82 ALA A C 1
ATOM 579 O O . ALA A 1 82 ? 17.080 9.084 1.557 1.00 73.38 82 ALA A O 1
ATOM 580 N N . GLN A 1 83 ? 16.873 10.362 -0.275 1.00 67.44 83 GLN A N 1
ATOM 581 C CA . GLN A 1 83 ? 17.578 11.543 0.223 1.00 67.44 83 GLN A CA 1
ATOM 582 C C . GLN A 1 83 ? 16.844 12.791 -0.297 1.00 67.44 83 GLN A C 1
ATOM 584 O O . GLN A 1 83 ? 16.751 12.987 -1.504 1.00 67.44 83 GLN A O 1
ATOM 589 N N . GLY A 1 84 ? 16.291 13.619 0.596 1.00 67.88 84 GLY A N 1
ATOM 590 C CA . GLY A 1 84 ? 15.657 14.896 0.235 1.00 67.88 84 GLY A CA 1
ATOM 591 C C . GLY A 1 84 ? 14.122 14.916 0.272 1.00 67.88 84 GLY A C 1
ATOM 592 O O . GLY A 1 84 ? 13.489 14.156 1.002 1.00 67.88 84 GLY A O 1
ATOM 593 N N . SER A 1 85 ? 13.536 15.852 -0.479 1.00 72.69 85 SER A N 1
ATOM 594 C CA . SER A 1 85 ? 12.128 16.280 -0.417 1.00 72.69 85 SER A CA 1
ATOM 595 C C . SER A 1 85 ? 11.262 15.782 -1.586 1.00 72.69 85 SER A C 1
ATOM 597 O O . SER A 1 85 ? 10.385 16.501 -2.073 1.00 72.69 85 SER A O 1
ATOM 599 N N . GLY A 1 86 ? 11.488 14.564 -2.075 1.00 81.31 86 GLY A N 1
ATOM 600 C CA . GLY A 1 86 ? 10.582 13.949 -3.048 1.00 81.31 86 GLY A CA 1
ATOM 601 C C . GLY A 1 86 ? 9.297 13.419 -2.401 1.00 81.31 86 GLY A C 1
ATOM 602 O O . GLY A 1 86 ? 9.154 13.364 -1.180 1.00 81.31 86 GLY A O 1
ATOM 603 N N . HIS A 1 87 ? 8.330 13.035 -3.232 1.00 88.69 87 HIS A N 1
ATOM 604 C CA . HIS A 1 87 ? 7.005 12.605 -2.789 1.00 88.69 87 HIS A CA 1
ATOM 605 C C . HIS A 1 87 ? 6.479 11.456 -3.650 1.00 88.69 87 HIS A C 1
ATOM 607 O O . HIS A 1 87 ? 6.729 11.411 -4.850 1.00 88.69 87 HIS A O 1
ATOM 613 N N . LEU A 1 88 ? 5.695 10.564 -3.043 1.00 92.50 88 LEU A N 1
ATOM 614 C CA . LEU A 1 88 ? 4.961 9.521 -3.756 1.00 92.50 88 LEU A CA 1
ATOM 615 C C . LEU A 1 88 ? 3.516 9.974 -3.986 1.00 92.50 88 LEU A C 1
ATOM 617 O O . LEU A 1 88 ? 2.831 10.380 -3.047 1.00 92.50 88 LEU A O 1
ATOM 621 N N . LYS A 1 89 ? 3.047 9.884 -5.232 1.00 93.00 89 LYS A N 1
ATOM 622 C CA . LYS A 1 89 ? 1.653 10.135 -5.618 1.00 93.00 89 LYS A CA 1
ATOM 623 C C . LYS A 1 89 ? 1.102 8.913 -6.338 1.00 93.00 89 LYS A C 1
ATOM 625 O O . LYS A 1 89 ? 1.684 8.462 -7.316 1.00 93.00 89 LYS A O 1
ATOM 630 N N . LEU A 1 90 ? -0.040 8.423 -5.866 1.00 93.75 90 LEU A N 1
ATOM 631 C CA . LEU A 1 90 ? -0.827 7.372 -6.506 1.00 93.75 90 LEU A CA 1
ATOM 632 C C . LEU A 1 90 ? -2.202 7.966 -6.807 1.00 93.75 90 LEU A C 1
ATOM 634 O O . LEU A 1 90 ? -2.949 8.293 -5.887 1.00 93.75 90 LEU A O 1
ATOM 638 N N . ILE A 1 91 ? -2.491 8.190 -8.088 1.00 94.06 91 ILE A N 1
ATOM 639 C CA . ILE A 1 91 ? -3.681 8.918 -8.538 1.00 94.06 91 ILE A CA 1
ATOM 640 C C . ILE A 1 91 ? -4.367 8.092 -9.623 1.00 94.06 91 ILE A C 1
ATOM 642 O O . ILE A 1 91 ? -3.726 7.687 -10.590 1.00 94.06 91 ILE A O 1
ATOM 646 N N . ALA A 1 92 ? -5.674 7.883 -9.478 1.00 93.94 92 ALA A N 1
ATOM 647 C CA . ALA A 1 92 ? -6.537 7.375 -10.536 1.00 93.94 92 ALA A CA 1
ATOM 648 C C . ALA A 1 92 ? -7.470 8.504 -10.990 1.00 93.94 92 ALA A C 1
ATOM 650 O O . ALA A 1 92 ? -8.147 9.112 -10.164 1.00 93.94 92 ALA A O 1
ATOM 651 N N . ASN A 1 93 ? -7.493 8.798 -12.293 1.00 93.50 93 ASN A N 1
ATOM 652 C CA . ASN A 1 93 ? -8.383 9.821 -12.858 1.00 93.50 93 ASN A CA 1
ATOM 653 C C . ASN A 1 93 ? -9.859 9.386 -12.821 1.00 93.50 93 ASN A C 1
ATOM 655 O O . ASN A 1 93 ? -10.756 10.193 -12.607 1.00 93.50 93 ASN A O 1
ATOM 659 N N . SER A 1 94 ? -10.102 8.098 -13.058 1.00 89.62 94 SER A N 1
ATOM 660 C CA . SER A 1 94 ? -11.424 7.478 -13.089 1.00 89.62 94 SER A CA 1
ATOM 661 C C . SER A 1 94 ? -11.319 6.047 -12.571 1.00 89.62 94 SER A C 1
ATOM 663 O O . SER A 1 94 ? -10.277 5.405 -12.716 1.00 89.62 94 SER A O 1
ATOM 665 N N . GLY A 1 95 ? -12.409 5.555 -11.989 1.00 89.81 95 GLY A N 1
ATOM 666 C CA . GLY A 1 95 ? -12.489 4.217 -11.418 1.00 89.81 95 GLY A CA 1
ATOM 667 C C . GLY A 1 95 ? -12.010 4.131 -9.962 1.00 89.81 95 GLY A C 1
ATOM 668 O O . GLY A 1 95 ? -11.482 5.095 -9.404 1.00 89.81 95 GLY A O 1
ATOM 669 N N . PRO A 1 96 ? -12.247 2.980 -9.314 1.00 94.00 96 PRO A N 1
ATOM 670 C CA . PRO A 1 96 ? -11.918 2.782 -7.911 1.00 94.00 96 PRO A CA 1
ATOM 671 C C . PRO A 1 96 ? -10.420 2.534 -7.706 1.00 94.00 96 PRO A C 1
ATOM 673 O O . PRO A 1 96 ? -9.779 1.821 -8.478 1.00 94.00 96 PRO A O 1
ATOM 676 N N . VAL A 1 97 ? -9.883 3.053 -6.602 1.00 95.69 97 VAL A N 1
ATOM 677 C CA . VAL A 1 97 ? -8.574 2.647 -6.078 1.00 95.69 97 VAL A CA 1
ATOM 678 C C . VAL A 1 97 ? -8.808 1.620 -4.980 1.00 95.69 97 VAL A C 1
ATOM 680 O O . VAL A 1 97 ? -9.454 1.919 -3.977 1.00 95.69 97 VAL A O 1
ATOM 683 N N . LEU A 1 98 ? -8.284 0.412 -5.174 1.00 95.06 98 LEU A N 1
ATOM 684 C CA . LEU A 1 98 ? -8.380 -0.678 -4.211 1.00 95.06 98 LEU A CA 1
ATOM 685 C C . LEU A 1 98 ? -7.004 -0.952 -3.605 1.00 95.06 98 LEU A C 1
ATOM 687 O O . LEU A 1 98 ? -6.064 -1.281 -4.323 1.00 95.06 98 LEU A O 1
ATOM 691 N N . VAL A 1 99 ? -6.901 -0.842 -2.281 1.00 95.31 99 VAL A N 1
ATOM 692 C CA . VAL A 1 99 ? -5.707 -1.226 -1.520 1.00 95.31 99 VAL A CA 1
ATOM 693 C C . VAL A 1 99 ? -6.135 -2.255 -0.487 1.00 95.31 99 VAL A C 1
ATOM 695 O O . VAL A 1 99 ? -7.046 -1.995 0.298 1.00 95.31 99 VAL A O 1
ATOM 698 N N . GLN A 1 100 ? -5.526 -3.439 -0.525 1.00 94.44 100 GLN A N 1
ATOM 699 C CA . GLN A 1 100 ? -5.925 -4.572 0.304 1.00 94.44 100 GLN A CA 1
ATOM 700 C C . GLN A 1 100 ? -4.715 -5.390 0.746 1.00 94.44 100 GLN A C 1
ATOM 702 O O . GLN A 1 100 ? -3.831 -5.685 -0.055 1.00 94.44 100 GLN A O 1
ATOM 707 N N . ALA A 1 101 ? -4.747 -5.824 2.003 1.00 95.62 101 ALA A N 1
ATOM 708 C CA . ALA A 1 101 ? -3.968 -6.946 2.499 1.00 95.62 101 ALA A CA 1
ATOM 709 C C . ALA A 1 101 ? -4.957 -8.089 2.777 1.00 95.62 101 ALA A C 1
ATOM 711 O O . ALA A 1 101 ? -5.835 -7.957 3.625 1.00 95.62 101 ALA A O 1
ATOM 712 N N . GLN A 1 102 ? -4.897 -9.162 1.982 1.00 93.62 102 GLN A N 1
ATOM 713 C CA . GLN A 1 102 ? -5.929 -10.211 1.994 1.00 93.62 102 GLN A CA 1
ATOM 714 C C . GLN A 1 102 ? -5.736 -11.245 3.107 1.00 93.62 102 GLN A C 1
ATOM 716 O O . GLN A 1 102 ? -6.714 -11.793 3.604 1.00 93.62 102 GLN A O 1
ATOM 721 N N . ALA A 1 103 ? -4.486 -11.518 3.483 1.00 95.12 103 ALA A N 1
ATOM 722 C CA . ALA A 1 103 ? -4.146 -12.529 4.484 1.00 95.12 103 ALA A CA 1
ATOM 723 C C . ALA A 1 103 ? -3.535 -11.940 5.762 1.00 95.12 103 ALA A C 1
ATOM 725 O O . ALA A 1 103 ? -3.540 -12.602 6.794 1.00 95.12 103 ALA A O 1
ATOM 726 N N . ASP A 1 104 ? -3.012 -10.714 5.698 1.00 95.25 104 ASP A N 1
ATOM 727 C CA . ASP A 1 104 ? -2.240 -10.111 6.783 1.00 95.25 104 ASP A CA 1
ATOM 728 C C . ASP A 1 104 ? -2.604 -8.627 6.969 1.00 95.25 104 ASP A C 1
ATOM 730 O O . ASP A 1 104 ? -3.573 -8.110 6.409 1.00 95.25 104 ASP A O 1
ATOM 734 N N . THR A 1 105 ? -1.836 -7.948 7.802 1.00 94.81 105 THR A N 1
ATOM 735 C CA . THR A 1 105 ? -2.090 -6.624 8.338 1.00 94.81 105 THR A CA 1
ATOM 736 C C . THR A 1 105 ? -1.770 -5.536 7.320 1.00 94.81 105 THR A C 1
ATOM 738 O O . THR A 1 105 ? -0.738 -5.554 6.651 1.00 94.81 105 THR A O 1
ATOM 741 N N . MET A 1 106 ? -2.634 -4.524 7.260 1.00 96.25 106 MET A N 1
ATOM 742 C CA . MET A 1 106 ? -2.383 -3.281 6.538 1.00 96.25 106 MET A CA 1
ATOM 743 C C . MET A 1 106 ? -2.062 -2.160 7.532 1.00 96.25 106 MET A C 1
ATOM 745 O O . MET A 1 106 ? -2.877 -1.849 8.399 1.00 96.25 106 MET A O 1
ATOM 749 N N . THR A 1 107 ? -0.903 -1.516 7.370 1.00 95.62 107 THR A N 1
ATOM 750 C CA . THR A 1 107 ? -0.464 -0.397 8.219 1.00 95.62 107 THR A CA 1
ATOM 751 C C . THR A 1 107 ? -0.357 0.886 7.404 1.00 95.62 107 THR A C 1
ATOM 753 O O . THR A 1 107 ? 0.358 0.940 6.406 1.00 95.62 107 THR A O 1
ATOM 756 N N . LEU A 1 108 ? -1.034 1.941 7.862 1.00 94.44 108 LEU A N 1
ATOM 757 C CA . LEU A 1 108 ? -0.921 3.297 7.328 1.00 94.44 108 LEU A CA 1
ATOM 758 C C . LEU A 1 108 ? -0.420 4.218 8.441 1.00 94.44 108 LEU A C 1
ATOM 760 O O . LEU A 1 108 ? -1.118 4.432 9.430 1.00 94.44 108 LEU A O 1
ATOM 764 N N . ALA A 1 109 ? 0.787 4.756 8.285 1.00 94.06 109 ALA A N 1
ATOM 765 C CA 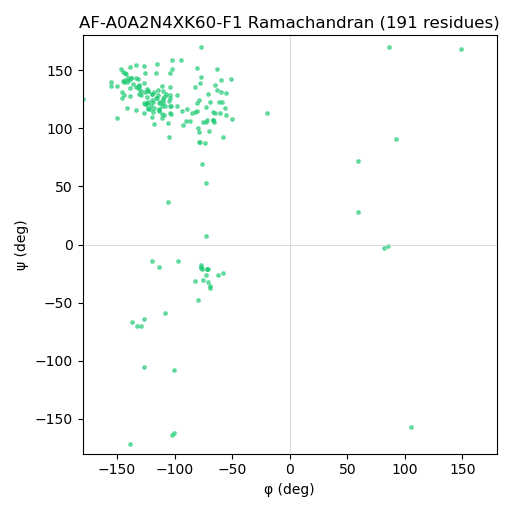. ALA A 1 109 ? 1.423 5.602 9.287 1.00 94.06 109 ALA A CA 1
ATOM 766 C C . ALA A 1 109 ? 2.029 6.853 8.644 1.00 94.06 109 ALA A C 1
ATOM 768 O O . ALA A 1 109 ? 2.571 6.802 7.540 1.00 94.06 109 ALA A O 1
ATOM 769 N N . ALA A 1 110 ? 1.954 7.977 9.355 1.00 93.62 110 ALA A N 1
ATOM 770 C CA . ALA A 1 110 ? 2.552 9.243 8.953 1.00 93.62 110 ALA A CA 1
ATOM 771 C C . ALA A 1 110 ? 3.169 9.930 10.175 1.00 93.62 110 ALA A C 1
ATOM 773 O O . ALA A 1 110 ? 2.588 9.910 11.257 1.00 93.62 110 ALA A O 1
ATOM 774 N N . LYS A 1 111 ? 4.335 10.565 9.999 1.00 92.50 111 LYS A N 1
ATOM 775 C CA . LYS A 1 111 ? 4.995 11.333 11.071 1.00 92.50 111 LYS A CA 1
ATOM 776 C C . LYS A 1 111 ? 4.233 12.614 11.430 1.00 92.50 111 LYS A C 1
ATOM 778 O O . LYS A 1 111 ? 4.255 13.034 12.579 1.00 92.50 111 LYS A O 1
ATOM 783 N N . ALA A 1 112 ? 3.629 13.257 10.432 1.00 92.19 112 ALA A N 1
ATOM 784 C CA . ALA A 1 112 ? 2.887 14.503 10.593 1.00 92.19 112 ALA A CA 1
ATOM 785 C C . ALA A 1 112 ? 1.378 14.223 10.626 1.00 92.19 112 ALA A C 1
ATOM 787 O O . ALA A 1 112 ? 0.868 13.672 11.594 1.00 92.19 112 ALA A O 1
ATOM 788 N N . GLN A 1 113 ? 0.656 14.587 9.567 1.00 93.31 113 GLN A N 1
ATOM 789 C CA . GLN A 1 113 ? -0.789 14.418 9.490 1.00 93.31 113 GLN A CA 1
ATOM 790 C C . GLN A 1 113 ? -1.165 13.232 8.599 1.00 93.31 113 GLN A C 1
ATOM 792 O O . GLN A 1 113 ? -0.666 13.105 7.482 1.00 93.31 113 GLN A O 1
ATOM 797 N N . LEU A 1 114 ? -2.117 12.423 9.069 1.00 94.31 114 LEU A N 1
ATOM 798 C CA . LEU A 1 114 ? -2.888 11.496 8.244 1.00 94.31 114 LEU A CA 1
ATOM 799 C C . LEU A 1 114 ? -4.281 12.100 8.033 1.00 94.31 114 LEU A C 1
ATOM 801 O O . LEU A 1 114 ? -4.999 12.365 8.997 1.00 94.31 114 LEU A O 1
ATOM 805 N N . LYS A 1 115 ? -4.652 12.355 6.774 1.00 94.25 115 LYS A N 1
ATOM 806 C CA . LYS A 1 115 ? -5.940 12.951 6.397 1.00 94.25 115 LYS A CA 1
ATOM 807 C C . LYS A 1 115 ? -6.662 12.042 5.408 1.00 94.25 115 LYS A C 1
ATOM 809 O O . LYS A 1 115 ? -6.152 11.780 4.325 1.00 94.25 115 LYS A O 1
ATOM 814 N N . MET A 1 116 ? -7.865 11.611 5.775 1.00 93.31 116 MET A N 1
ATOM 815 C CA . MET A 1 116 ? -8.767 10.836 4.926 1.00 93.31 116 MET A CA 1
ATOM 816 C C . MET A 1 116 ? -10.052 11.638 4.735 1.00 93.31 116 MET A C 1
ATOM 818 O O . MET A 1 116 ? -10.669 12.046 5.717 1.00 93.31 116 MET A O 1
ATOM 822 N N . VAL A 1 117 ? -10.418 11.930 3.486 1.00 94.44 117 VAL A N 1
ATOM 823 C CA . VAL A 1 117 ? -11.569 12.782 3.156 1.00 94.44 117 VAL A CA 1
ATOM 824 C C . VAL A 1 117 ? -12.329 12.191 1.979 1.00 94.44 117 VAL A C 1
ATOM 826 O O . VAL A 1 117 ? -11.727 11.819 0.975 1.00 94.44 117 VAL A O 1
ATOM 829 N N . SER A 1 118 ? -13.653 12.163 2.106 1.00 94.12 118 SER A N 1
ATOM 830 C CA . SER A 1 118 ? -14.590 11.935 1.008 1.00 94.12 118 SER A CA 1
ATOM 831 C C . SER A 1 118 ? -15.281 13.260 0.691 1.00 94.12 118 SER A C 1
ATOM 833 O O . SER A 1 118 ? -15.728 13.942 1.610 1.00 94.12 118 SER A O 1
ATOM 835 N N . VAL A 1 119 ? -15.308 13.663 -0.583 1.00 93.94 119 VAL A N 1
ATOM 836 C CA . VAL A 1 119 ? -15.836 14.982 -0.989 1.00 93.94 119 VAL A CA 1
ATOM 837 C C . VAL A 1 119 ? -17.361 14.974 -1.058 1.00 93.94 119 VAL A C 1
ATOM 839 O O . VAL A 1 119 ? -18.008 15.871 -0.532 1.00 93.94 119 VAL A O 1
ATOM 842 N N . SER A 1 120 ? -17.934 13.967 -1.711 1.00 93.50 120 SER A N 1
ATOM 843 C CA . SER A 1 120 ? -19.381 13.840 -1.932 1.00 93.50 120 SER A CA 1
ATOM 844 C C . SER A 1 120 ? -19.979 12.579 -1.314 1.00 93.50 120 SER A C 1
ATOM 846 O O . SER A 1 120 ? -21.198 12.457 -1.224 1.00 93.50 120 SER A O 1
ATOM 848 N N . GLY A 1 121 ? -19.134 11.622 -0.930 1.00 93.25 121 GLY A N 1
ATOM 849 C CA . GLY A 1 121 ? -19.555 10.330 -0.415 1.00 93.25 121 GLY A CA 1
ATOM 850 C C . GLY A 1 121 ? -19.438 10.227 1.100 1.00 93.25 121 GLY A C 1
ATOM 851 O O . GLY A 1 121 ? -19.261 11.206 1.822 1.00 93.25 121 GLY A O 1
ATOM 852 N N . LYS A 1 122 ? -19.490 8.985 1.573 1.00 93.38 122 LYS A N 1
ATOM 853 C CA . LYS A 1 122 ? -19.294 8.622 2.977 1.00 93.38 122 LYS A CA 1
ATOM 854 C C . LYS A 1 122 ? -17.900 8.053 3.218 1.00 93.38 122 LYS A C 1
ATOM 856 O O . LYS A 1 122 ? -17.243 7.583 2.289 1.00 93.38 122 LYS A O 1
ATOM 861 N N . LEU A 1 123 ? -17.471 8.110 4.474 1.00 93.25 123 LEU A N 1
ATOM 862 C CA . LEU A 1 123 ? -16.308 7.395 4.979 1.00 93.25 123 LEU A CA 1
ATOM 863 C C . LEU A 1 123 ? -16.803 6.300 5.925 1.00 93.25 123 LEU A C 1
ATOM 865 O O . LEU A 1 123 ? -17.318 6.608 6.996 1.00 93.25 123 LEU A O 1
ATOM 869 N N . ASP A 1 124 ? -16.637 5.043 5.524 1.00 93.69 124 ASP A N 1
ATOM 870 C CA . ASP A 1 124 ? -17.005 3.884 6.333 1.00 93.69 124 ASP A CA 1
ATOM 871 C C . ASP A 1 124 ? -15.746 3.242 6.925 1.00 93.69 124 ASP A C 1
ATOM 873 O O . ASP A 1 124 ? -14.800 2.921 6.206 1.00 93.69 124 ASP A O 1
ATOM 877 N N . ILE A 1 125 ? -15.748 3.028 8.240 1.00 92.25 125 ILE A N 1
ATOM 878 C CA . ILE A 1 125 ? -14.718 2.267 8.952 1.00 92.25 125 ILE A CA 1
ATOM 879 C C . ILE A 1 125 ? -15.434 1.137 9.681 1.00 92.25 125 ILE A C 1
ATOM 881 O O . ILE A 1 125 ? -16.263 1.384 10.555 1.00 92.25 125 ILE A O 1
ATOM 885 N N . ALA A 1 126 ? -15.120 -0.101 9.312 1.00 91.88 126 ALA A N 1
ATOM 886 C CA . ALA A 1 126 ? -15.743 -1.294 9.866 1.00 91.88 126 ALA A CA 1
ATOM 887 C C . ALA A 1 126 ? -14.675 -2.314 10.273 1.00 91.88 126 ALA A C 1
ATOM 889 O O . ALA A 1 126 ? -13.659 -2.475 9.599 1.00 91.88 126 ALA A O 1
ATOM 890 N N . SER A 1 127 ? -14.915 -3.008 11.382 1.00 91.44 127 SER A N 1
ATOM 891 C CA . SER A 1 127 ? -14.063 -4.080 11.897 1.00 91.44 127 SER A CA 1
ATOM 892 C C . SER A 1 127 ? -14.945 -5.137 12.542 1.00 91.44 127 SER A C 1
ATOM 894 O O . SER A 1 127 ? -15.915 -4.803 13.217 1.00 91.44 127 SER A O 1
ATOM 896 N N . ALA A 1 128 ? -14.601 -6.411 12.353 1.00 92.06 128 ALA A N 1
ATOM 897 C CA . ALA A 1 128 ? -15.352 -7.519 12.938 1.00 92.06 128 ALA A CA 1
ATOM 898 C C . ALA A 1 128 ? -15.144 -7.649 14.456 1.00 92.06 128 ALA A C 1
ATOM 900 O O . ALA A 1 128 ? -16.000 -8.190 15.147 1.00 92.06 128 ALA A O 1
ATOM 901 N N . LYS A 1 129 ? -13.997 -7.184 14.976 1.00 93.50 129 LYS A N 1
ATOM 902 C CA . LYS A 1 129 ? -13.625 -7.353 16.390 1.00 93.50 129 LYS A CA 1
ATOM 903 C C . LYS A 1 129 ? -13.693 -6.044 17.165 1.00 93.50 129 LYS A C 1
ATOM 905 O O . LYS A 1 129 ? -14.402 -5.950 18.161 1.00 93.50 129 LYS A O 1
ATOM 910 N N . LYS A 1 130 ? -12.921 -5.050 16.723 1.00 93.44 130 LYS A N 1
ATOM 911 C CA . LYS A 1 130 ? -12.697 -3.818 17.480 1.00 93.44 130 LYS A CA 1
ATOM 912 C C . LYS A 1 130 ? -12.320 -2.660 16.573 1.00 93.44 130 LYS A C 1
ATOM 914 O O . LYS A 1 130 ? -11.512 -2.828 15.656 1.00 93.44 130 LYS A O 1
ATOM 919 N N . ILE A 1 131 ? -12.863 -1.487 16.879 1.00 94.50 131 ILE A N 1
ATOM 920 C CA . ILE A 1 131 ? -12.402 -0.195 16.363 1.00 94.50 131 ILE A CA 1
ATOM 921 C C . ILE A 1 131 ? -11.902 0.611 17.565 1.00 94.50 131 ILE A C 1
ATOM 923 O O . ILE A 1 131 ? -12.627 0.755 18.547 1.00 94.50 131 ILE A O 1
ATOM 927 N N . HIS A 1 132 ? -10.664 1.103 17.514 1.00 93.62 132 HIS A N 1
ATOM 928 C CA . HIS A 1 132 ? -10.027 1.816 18.624 1.00 93.62 132 HIS A CA 1
ATOM 929 C C . HIS A 1 132 ? -9.352 3.093 18.123 1.00 93.62 132 HIS A C 1
ATOM 931 O O . HIS A 1 132 ? -8.395 3.037 17.350 1.00 93.62 132 HIS A O 1
ATOM 937 N N . LEU A 1 133 ? -9.843 4.242 18.581 1.00 92.75 133 LEU A N 1
ATOM 938 C CA . LEU A 1 133 ? -9.298 5.559 18.273 1.00 92.75 133 LEU A CA 1
ATOM 939 C C . LEU A 1 133 ? -8.738 6.126 19.568 1.00 92.75 133 LEU A C 1
ATOM 941 O O . LEU A 1 133 ? -9.509 6.378 20.486 1.00 92.75 133 LEU A O 1
ATOM 945 N N . ALA A 1 134 ? -7.430 6.340 19.648 1.00 91.56 134 ALA A N 1
ATOM 946 C CA . ALA A 1 134 ? -6.804 6.902 20.838 1.00 91.56 134 ALA A CA 1
ATOM 947 C C . ALA A 1 134 ? -5.817 8.004 20.495 1.00 91.56 134 ALA A C 1
ATOM 949 O O . ALA A 1 134 ? -5.227 8.032 19.414 1.00 91.56 134 ALA A O 1
ATOM 950 N N . VAL A 1 135 ? -5.629 8.893 21.462 1.00 91.00 135 VAL A N 1
ATOM 951 C CA . VAL A 1 135 ? -4.604 9.932 21.437 1.00 91.00 135 VAL A CA 1
ATOM 952 C C . VAL A 1 135 ? -3.602 9.696 22.560 1.00 91.00 135 VAL A C 1
ATOM 954 O O . VAL A 1 135 ? -3.932 9.117 23.594 1.00 91.00 135 VAL A O 1
ATOM 957 N N . ALA A 1 136 ? -2.380 10.203 22.390 1.00 86.94 136 ALA A N 1
ATOM 958 C CA . ALA A 1 136 ? -1.331 10.099 23.407 1.00 86.94 136 ALA A CA 1
ATOM 959 C C . ALA A 1 136 ? -1.734 10.713 24.765 1.00 86.94 136 ALA A C 1
ATOM 961 O O . ALA A 1 136 ? -1.230 10.296 25.799 1.00 86.94 136 ALA A O 1
ATOM 962 N N . GLY A 1 137 ? -2.679 11.663 24.773 1.00 85.06 137 GLY A N 1
ATOM 963 C CA . GLY A 1 137 ? -3.235 12.274 25.987 1.00 85.06 137 GLY A CA 1
ATOM 964 C C . GLY A 1 137 ? -4.182 11.382 26.803 1.00 85.06 137 GLY A C 1
ATOM 965 O O . GLY A 1 137 ? -4.808 11.878 27.733 1.00 85.06 137 GLY A O 1
ATOM 966 N N . GLY A 1 138 ? -4.329 10.098 26.459 1.00 85.31 138 GLY A N 1
ATOM 967 C CA . GLY A 1 138 ? -5.103 9.124 27.237 1.00 85.31 138 GLY A CA 1
ATOM 968 C C . GLY A 1 138 ? -6.604 9.088 26.940 1.00 85.31 138 GLY A C 1
ATOM 969 O O . GLY A 1 138 ? -7.312 8.268 27.519 1.00 85.31 138 GLY A O 1
ATOM 970 N N . SER A 1 139 ? -7.107 9.932 26.035 1.00 90.56 139 SER A N 1
ATOM 971 C CA . SER A 1 139 ? -8.490 9.830 25.561 1.00 90.56 139 SER A CA 1
ATOM 972 C C . SER A 1 139 ? -8.611 8.772 24.464 1.00 90.56 139 SER A C 1
ATOM 974 O O . SER A 1 139 ? -7.800 8.739 23.534 1.00 90.56 139 SER A O 1
ATOM 976 N N . ALA A 1 140 ? -9.641 7.933 24.549 1.00 91.88 140 ALA A N 1
ATOM 977 C CA . ALA A 1 140 ? -9.911 6.889 23.574 1.00 91.88 140 ALA A CA 1
ATOM 978 C C . ALA A 1 140 ? -11.411 6.651 23.357 1.00 91.88 140 ALA A C 1
ATOM 980 O O . ALA A 1 140 ? -12.223 6.767 24.274 1.00 91.88 140 ALA A O 1
ATOM 981 N N . ILE A 1 141 ? -11.769 6.268 22.135 1.00 92.50 141 ILE A N 1
ATOM 982 C CA . ILE A 1 141 ? -13.092 5.770 21.760 1.00 92.50 141 ILE A CA 1
ATOM 983 C C . ILE A 1 141 ? -12.899 4.344 21.260 1.00 92.50 141 ILE A C 1
ATOM 985 O O . ILE A 1 141 ? -12.192 4.109 20.277 1.00 92.50 141 ILE A O 1
ATOM 989 N N . THR A 1 142 ? -13.513 3.391 21.953 1.00 92.88 142 THR A N 1
ATOM 990 C CA . THR A 1 142 ? -13.461 1.969 21.611 1.00 92.88 142 THR A CA 1
ATOM 991 C C . THR A 1 142 ? -14.855 1.456 21.289 1.00 92.88 142 THR A C 1
ATOM 993 O O . THR A 1 142 ? -15.780 1.662 22.068 1.00 92.88 142 THR A O 1
ATOM 996 N N . ILE A 1 143 ? -14.990 0.758 20.164 1.00 93.25 143 ILE A N 1
ATOM 997 C CA . ILE A 1 143 ? -16.204 0.040 19.769 1.00 93.25 143 ILE A CA 1
ATOM 998 C C . ILE A 1 143 ? -15.871 -1.451 19.774 1.00 93.25 143 ILE A C 1
ATOM 1000 O O . ILE A 1 143 ? -15.011 -1.888 19.003 1.00 93.25 143 ILE A O 1
ATOM 1004 N N . GLU A 1 144 ? -16.512 -2.209 20.663 1.00 93.69 144 GLU A N 1
ATOM 1005 C CA . GLU A 1 144 ? -16.228 -3.631 20.892 1.00 93.69 144 GLU A CA 1
ATOM 1006 C C . GLU A 1 144 ? -17.455 -4.345 21.481 1.00 93.69 144 GLU A C 1
ATOM 1008 O O . GLU A 1 144 ? -18.124 -3.815 22.366 1.00 93.69 144 GLU A O 1
ATOM 1013 N N . GLY A 1 145 ? -17.771 -5.548 20.985 1.00 87.69 145 GLY A N 1
ATOM 1014 C CA . GLY A 1 145 ? -18.843 -6.388 21.545 1.00 87.69 145 GLY A CA 1
ATOM 1015 C C . GLY A 1 145 ? -20.238 -5.745 21.549 1.00 87.69 145 GLY A C 1
ATOM 1016 O O . GLY A 1 145 ? -21.037 -6.038 22.430 1.00 87.69 145 GLY A O 1
ATOM 1017 N N . GLY A 1 146 ? -20.517 -4.836 20.609 1.00 84.94 146 GLY A N 1
ATOM 1018 C CA . GLY A 1 146 ? -21.774 -4.076 20.549 1.00 84.94 146 GLY A CA 1
ATOM 1019 C C . GLY A 1 146 ? -21.835 -2.852 21.472 1.00 84.94 146 GLY A C 1
ATOM 1020 O O . GLY A 1 146 ? -22.805 -2.102 21.414 1.00 84.94 146 GLY A O 1
ATOM 1021 N N . ASN A 1 147 ? -20.795 -2.612 22.276 1.00 88.00 147 ASN A N 1
ATOM 1022 C CA . ASN A 1 147 ? -20.696 -1.473 23.184 1.00 88.00 147 ASN A CA 1
ATOM 1023 C C . ASN A 1 147 ? -19.772 -0.385 22.623 1.00 88.00 147 ASN A C 1
ATOM 1025 O O . ASN A 1 147 ? -18.814 -0.664 21.897 1.00 88.00 147 ASN A O 1
ATOM 1029 N N . ILE A 1 148 ? -20.048 0.864 23.004 1.00 90.44 148 ILE A N 1
ATOM 1030 C CA . ILE A 1 148 ? -19.188 2.020 22.736 1.00 90.44 148 ILE A CA 1
ATOM 1031 C C . ILE A 1 148 ? -18.660 2.525 24.079 1.00 90.44 148 ILE A C 1
ATOM 1033 O O . ILE A 1 148 ? -19.430 2.990 24.918 1.00 90.44 148 ILE A O 1
ATOM 1037 N N . THR A 1 149 ? -17.346 2.459 24.268 1.00 89.50 149 THR A N 1
ATOM 1038 C CA . THR A 1 149 ? -16.663 2.929 25.475 1.00 89.50 149 THR A CA 1
ATOM 1039 C C . THR A 1 149 ? -15.883 4.194 25.150 1.00 89.50 149 THR A C 1
ATOM 1041 O O . THR A 1 149 ? -14.967 4.176 24.325 1.00 89.50 149 THR A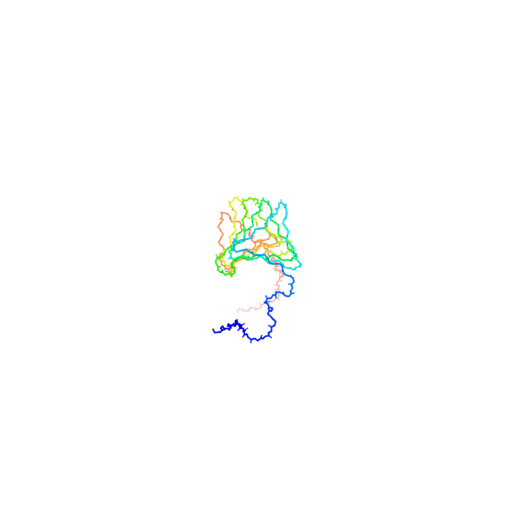 O 1
ATOM 1044 N N . VAL A 1 150 ? -16.226 5.293 25.820 1.00 90.25 150 VAL A N 1
ATOM 1045 C CA . VAL A 1 150 ? -15.501 6.565 25.734 1.00 90.25 150 VAL A CA 1
ATOM 1046 C C . VAL A 1 150 ? -14.674 6.727 27.004 1.00 90.25 150 VAL A C 1
ATOM 1048 O O . VAL A 1 150 ? -15.223 6.860 28.095 1.00 90.25 150 VAL A O 1
ATOM 1051 N N . GLN A 1 151 ? -13.352 6.695 26.864 1.00 87.69 151 GLN A N 1
ATOM 1052 C CA . GLN A 1 151 ? -12.398 6.917 27.946 1.00 87.69 151 GLN A CA 1
ATOM 1053 C C . GLN A 1 151 ? -11.803 8.314 27.794 1.00 87.69 151 GLN A C 1
ATOM 1055 O O . GLN A 1 151 ? -11.297 8.671 26.731 1.00 87.69 151 GLN A O 1
ATOM 1060 N N . CYS A 1 152 ? -11.875 9.120 28.847 1.00 89.00 152 CYS A N 1
ATOM 1061 C CA . CYS A 1 152 ? -11.255 10.438 28.891 1.00 89.00 152 CYS A CA 1
ATOM 1062 C C . CYS A 1 152 ? -10.779 10.698 30.328 1.00 89.00 152 CYS A C 1
ATOM 1064 O O . CYS A 1 152 ? -11.597 10.582 31.239 1.00 89.00 152 CYS A O 1
ATOM 1066 N N . PRO A 1 153 ? -9.498 11.042 30.559 1.00 87.19 153 PRO A N 1
ATOM 1067 C CA . PRO A 1 153 ? -9.029 11.446 31.886 1.00 87.19 153 PRO A CA 1
ATOM 1068 C C . PRO A 1 153 ? -9.544 12.838 32.293 1.00 87.19 153 PRO A C 1
ATOM 1070 O O . PRO A 1 153 ? -9.557 13.169 33.474 1.00 87.19 153 PRO A O 1
ATOM 1073 N N . GLY A 1 154 ? -9.952 13.661 31.321 1.00 85.19 154 GLY A N 1
ATOM 1074 C CA . GLY A 1 154 ? -10.506 14.997 31.537 1.00 85.19 154 GLY A CA 1
ATOM 1075 C C . GLY A 1 154 ? -12.034 15.054 31.452 1.00 85.19 154 GLY A C 1
ATOM 1076 O O . GLY A 1 154 ? -12.736 14.048 31.512 1.00 85.19 154 GLY A O 1
ATOM 1077 N N . MET A 1 155 ? -12.562 16.266 31.275 1.00 84.19 155 MET A N 1
ATOM 1078 C CA . MET A 1 155 ? -13.999 16.509 31.131 1.00 84.19 155 MET A CA 1
ATOM 1079 C C . MET A 1 155 ? -14.528 15.999 29.779 1.00 84.19 155 MET A C 1
ATOM 1081 O O . MET A 1 155 ? -13.995 16.345 28.725 1.00 84.19 155 MET A O 1
ATOM 1085 N N . LEU A 1 156 ? -15.613 15.219 29.805 1.00 84.69 156 LEU A N 1
ATOM 1086 C CA . LEU A 1 156 ? -16.371 14.829 28.613 1.00 84.69 156 LEU A CA 1
ATOM 1087 C C . LEU A 1 156 ? -17.518 15.824 28.376 1.00 84.69 156 LEU A C 1
ATOM 1089 O O . LEU A 1 156 ? -18.556 15.761 29.036 1.00 84.69 156 LEU A O 1
ATOM 1093 N 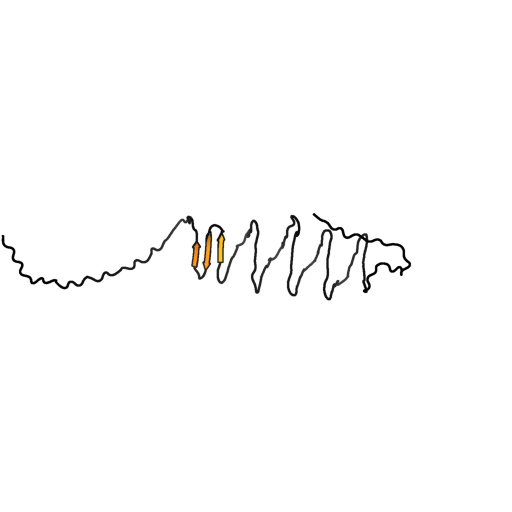N . THR A 1 157 ? -17.352 16.735 27.419 1.00 85.25 157 THR A N 1
ATOM 1094 C CA . THR A 1 157 ? -18.398 17.700 27.043 1.00 85.25 157 THR A CA 1
ATOM 1095 C C . THR A 1 157 ? -19.296 17.121 25.952 1.00 85.25 157 THR A C 1
ATOM 1097 O O . THR A 1 157 ? -18.847 16.878 24.836 1.00 85.25 157 THR A O 1
ATOM 1100 N N . VAL A 1 158 ? -20.584 16.932 26.250 1.00 84.25 158 VAL A N 1
ATOM 1101 C CA . VAL A 1 158 ? -21.579 16.414 25.293 1.00 84.25 158 VAL A CA 1
ATOM 1102 C C . VAL A 1 158 ? -22.571 17.516 24.925 1.00 84.25 158 VAL A C 1
ATOM 1104 O O . VAL A 1 158 ? -23.415 17.878 25.734 1.00 84.25 158 VAL A O 1
ATOM 1107 N N . HIS A 1 159 ? -22.538 18.060 23.714 1.00 84.94 159 HIS A N 1
ATOM 1108 C CA . HIS A 1 159 ? -23.553 19.029 23.277 1.00 84.94 159 HIS A CA 1
ATOM 1109 C C . HIS A 1 159 ? -24.766 18.291 22.690 1.00 84.94 159 HIS A C 1
ATOM 1111 O O . HIS A 1 159 ? -24.678 17.742 21.598 1.00 84.94 159 HIS A O 1
ATOM 1117 N N . ALA A 1 160 ? -25.889 18.246 23.419 1.00 78.94 160 ALA A N 1
ATOM 1118 C CA . ALA A 1 160 ? -27.103 17.538 22.996 1.00 78.94 160 ALA A CA 1
ATOM 1119 C C . ALA A 1 160 ? -28.377 18.298 23.402 1.00 78.94 160 ALA A C 1
ATOM 1121 O O . ALA A 1 160 ? -28.434 18.846 24.502 1.00 78.94 160 ALA A O 1
ATOM 1122 N N . SER A 1 161 ? -29.397 18.295 22.532 1.00 78.25 161 SER A N 1
ATOM 1123 C CA . SER A 1 161 ? -30.705 18.936 22.777 1.00 78.25 161 SER A CA 1
ATOM 1124 C C . SER A 1 161 ? -31.593 18.139 23.740 1.00 78.25 161 SER A C 1
ATOM 1126 O O . SER A 1 161 ? -32.357 18.729 24.498 1.00 78.25 161 SER A O 1
ATOM 1128 N N . GLN A 1 162 ? -31.464 16.812 23.753 1.00 71.69 162 GLN A N 1
ATOM 1129 C CA . GLN A 1 162 ? -32.139 15.926 24.695 1.00 71.69 162 GLN A CA 1
ATOM 1130 C C . GLN A 1 162 ? -31.115 14.959 25.285 1.00 71.69 162 GLN A C 1
ATOM 1132 O O . GLN A 1 162 ? -30.299 14.386 24.563 1.00 71.69 162 GLN A O 1
ATOM 1137 N N . ARG A 1 163 ? -31.152 14.783 26.606 1.00 71.25 163 ARG A N 1
ATOM 1138 C CA . ARG A 1 163 ? -30.372 13.769 27.317 1.00 71.25 163 ARG A CA 1
ATOM 1139 C C . ARG A 1 163 ? -31.337 12.951 28.163 1.00 71.25 163 ARG A C 1
ATOM 1141 O O . ARG A 1 163 ? -31.913 13.478 29.106 1.00 71.25 163 ARG A O 1
ATOM 1148 N N . SER A 1 164 ? -31.506 11.679 27.821 1.00 74.69 164 SER A N 1
ATOM 1149 C CA . SER A 1 164 ? -32.216 10.716 28.659 1.00 74.69 164 SER A CA 1
ATOM 1150 C C . SER A 1 164 ? -31.179 9.802 29.295 1.00 74.69 164 SER A C 1
ATOM 1152 O O . SER A 1 164 ? -30.577 8.972 28.619 1.00 74.69 164 SER A O 1
ATOM 1154 N N . PHE A 1 165 ? -30.913 10.015 30.581 1.00 71.62 165 PHE A N 1
ATOM 1155 C CA . PHE A 1 165 ? -30.176 9.059 31.397 1.00 71.62 165 PHE A CA 1
ATOM 1156 C C . PHE A 1 165 ? -31.207 8.170 32.077 1.00 71.62 165 PHE A C 1
ATOM 1158 O O . PHE A 1 165 ? -31.999 8.646 32.890 1.00 71.62 165 PHE A O 1
ATOM 1165 N N . VAL A 1 166 ? -31.210 6.884 31.738 1.00 75.06 166 VAL A N 1
ATOM 1166 C CA . VAL A 1 166 ? -32.019 5.911 32.469 1.00 75.06 166 VAL A CA 1
ATOM 1167 C C . VAL A 1 166 ? -31.343 5.709 33.826 1.00 75.06 166 VAL A C 1
ATOM 1169 O O . VAL A 1 166 ? -30.167 5.352 33.887 1.00 75.06 166 VAL A O 1
ATOM 1172 N N . GLY A 1 167 ? -32.051 6.035 34.910 1.00 68.50 167 GLY A N 1
ATOM 1173 C CA . GLY A 1 167 ? -31.526 5.922 36.271 1.00 68.50 167 GLY A CA 1
ATOM 1174 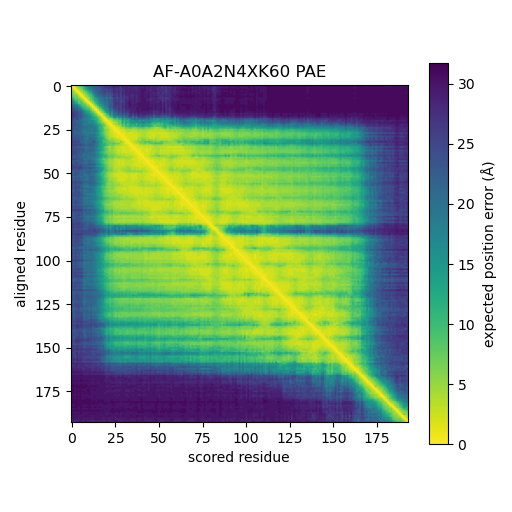C C . GLY A 1 167 ? -31.193 4.475 36.642 1.00 68.50 167 GLY A C 1
ATOM 1175 O O . GLY A 1 167 ? -31.819 3.540 36.145 1.00 68.50 167 GLY A O 1
ATOM 1176 N N . GLY A 1 168 ? -30.208 4.292 37.525 1.00 68.50 168 GLY A N 1
ATOM 1177 C CA . GLY A 1 168 ? -29.852 2.972 38.048 1.00 68.50 168 GLY A CA 1
ATOM 1178 C C . GLY A 1 168 ? -31.028 2.316 38.778 1.00 68.50 168 GLY A C 1
ATOM 1179 O O . GLY A 1 168 ? -31.787 2.989 39.477 1.00 68.50 168 GLY A O 1
ATOM 1180 N N . ALA A 1 169 ? -31.180 1.001 38.615 1.00 68.31 169 ALA A N 1
ATOM 1181 C CA . ALA A 1 169 ? -32.212 0.235 39.304 1.00 68.31 169 ALA A CA 1
ATOM 1182 C C . ALA A 1 169 ? -32.009 0.325 40.827 1.00 68.31 169 ALA A C 1
ATOM 1184 O O . ALA A 1 169 ? -30.949 -0.038 41.340 1.00 68.31 169 ALA A O 1
ATOM 1185 N N . LYS A 1 170 ? -33.024 0.806 41.557 1.00 63.97 170 LYS A N 1
ATOM 1186 C CA . LYS A 1 170 ? -33.075 0.644 43.013 1.00 63.97 170 LYS A CA 1
ATOM 1187 C C . LYS A 1 170 ? -33.300 -0.834 43.310 1.00 63.97 170 LYS A C 1
ATOM 1189 O O . LYS A 1 170 ? -34.289 -1.406 42.865 1.00 63.97 170 LYS A O 1
ATOM 1194 N N . VAL A 1 171 ? -32.391 -1.435 44.066 1.00 66.69 171 VAL A N 1
ATOM 1195 C CA . VAL A 1 171 ? -32.651 -2.714 44.725 1.00 66.69 171 VAL A CA 1
ATOM 1196 C C . VAL A 1 171 ? -33.232 -2.365 46.087 1.00 66.69 171 VAL A C 1
ATOM 1198 O O . VAL A 1 171 ? -32.513 -1.859 46.948 1.00 66.69 171 VAL A O 1
ATOM 1201 N N . ASP A 1 172 ? -34.537 -2.565 46.264 1.00 63.38 172 ASP A N 1
ATOM 1202 C CA . ASP A 1 172 ? -35.156 -2.460 47.583 1.00 63.38 172 ASP A CA 1
ATOM 1203 C C . ASP A 1 172 ? -34.620 -3.603 48.449 1.00 63.38 172 ASP A C 1
ATOM 1205 O O . ASP A 1 172 ? -34.939 -4.775 48.248 1.00 63.38 172 ASP A O 1
ATOM 1209 N N . TYR A 1 173 ? -33.751 -3.266 49.400 1.00 68.31 173 TYR A N 1
ATOM 1210 C CA . TYR A 1 173 ? -33.342 -4.203 50.433 1.00 68.31 173 TYR A CA 1
ATOM 1211 C C . TYR A 1 173 ? -34.495 -4.330 51.432 1.00 68.31 173 TYR A C 1
ATOM 1213 O O . TYR A 1 173 ? -34.746 -3.416 52.221 1.00 68.31 173 TYR A O 1
ATOM 1221 N N . ALA A 1 174 ? -35.218 -5.450 51.383 1.00 65.38 174 ALA A N 1
ATOM 1222 C CA . ALA A 1 174 ? -36.218 -5.779 52.388 1.00 65.38 174 ALA A CA 1
ATOM 1223 C C . ALA A 1 174 ? -35.508 -6.008 53.730 1.00 65.38 174 ALA A C 1
ATOM 1225 O O . ALA A 1 174 ? -34.844 -7.022 53.941 1.00 65.38 174 ALA A O 1
ATOM 1226 N N . PHE A 1 175 ? -35.624 -5.038 54.633 1.00 68.44 175 PHE A N 1
ATOM 1227 C CA . PHE A 1 175 ? -35.183 -5.185 56.012 1.00 68.44 175 PHE A CA 1
ATOM 1228 C C . PHE A 1 175 ? -36.043 -6.266 56.682 1.00 68.44 175 PHE A C 1
ATOM 1230 O O . PHE A 1 175 ? -37.249 -6.076 56.842 1.00 68.44 175 PHE A O 1
ATOM 1237 N N . SER A 1 176 ? -35.446 -7.405 57.047 1.00 68.94 176 SER A N 1
ATOM 1238 C CA . SER A 1 176 ? -36.139 -8.427 57.836 1.00 68.94 176 SER A CA 1
ATOM 1239 C C . SER A 1 176 ? -36.598 -7.805 59.158 1.00 68.94 176 SER A C 1
ATOM 1241 O O . SER A 1 176 ? -35.750 -7.280 59.887 1.00 68.94 176 SER A O 1
ATOM 1243 N N . PRO A 1 177 ? -37.904 -7.825 59.486 1.00 71.12 177 PRO A N 1
ATOM 1244 C CA . PRO A 1 177 ? -38.374 -7.294 60.754 1.00 71.12 177 PRO A CA 1
ATOM 1245 C C . PRO A 1 177 ? -37.694 -8.055 61.892 1.00 71.12 177 PRO A C 1
ATOM 1247 O O . PRO A 1 177 ? -37.620 -9.284 61.885 1.00 71.12 177 PRO A O 1
ATOM 1250 N N . PHE A 1 178 ? -37.158 -7.298 62.846 1.00 68.19 178 PHE A N 1
ATOM 1251 C CA . PHE A 1 178 ? -36.553 -7.838 64.055 1.00 68.19 178 PHE A CA 1
ATOM 1252 C C . PHE A 1 178 ? -37.593 -8.727 64.758 1.00 68.19 178 PHE A C 1
ATOM 1254 O O . PHE A 1 178 ? -38.732 -8.273 64.919 1.00 68.19 178 PHE A O 1
ATOM 1261 N N . PRO A 1 179 ? -37.265 -9.971 65.151 1.00 63.25 179 PRO A N 1
ATOM 1262 C CA . PRO A 1 179 ? -38.205 -10.809 65.877 1.00 63.25 179 PRO A CA 1
ATOM 1263 C C . PRO A 1 179 ? -38.570 -10.103 67.186 1.00 63.25 179 PRO A C 1
ATOM 1265 O O . PRO A 1 179 ? -37.725 -9.900 68.057 1.00 63.25 179 PRO A O 1
ATOM 1268 N N . GLN A 1 180 ? -39.830 -9.681 67.302 1.00 63.41 180 GLN A N 1
ATOM 1269 C CA . GLN A 1 180 ? -40.409 -9.211 68.556 1.00 63.41 180 GLN A CA 1
ATOM 1270 C C . GLN A 1 180 ? -40.717 -10.431 69.427 1.00 63.41 180 GLN A C 1
ATOM 1272 O O . GLN A 1 180 ? -41.873 -10.791 69.630 1.00 63.41 180 GLN A O 1
ATOM 1277 N N . GLU A 1 181 ? -39.677 -11.096 69.918 1.00 59.16 181 GLU A N 1
ATOM 1278 C CA . GLU A 1 181 ? -39.832 -11.974 71.071 1.00 59.16 181 GLU A CA 1
ATOM 1279 C C . GLU A 1 181 ? -39.819 -11.067 72.304 1.00 59.16 181 GLU A C 1
ATOM 1281 O O . GLU A 1 181 ? -38.853 -10.341 72.556 1.00 59.16 181 GLU A O 1
ATOM 1286 N N . GLY A 1 182 ? -40.949 -11.022 73.012 1.00 51.75 182 GLY A N 1
ATOM 1287 C CA . GLY A 1 182 ? -41.125 -10.201 74.202 1.00 51.75 182 GLY A CA 1
ATOM 1288 C C . GLY A 1 182 ? -40.058 -10.526 75.243 1.00 51.75 182 GLY A C 1
ATOM 1289 O O . GLY A 1 182 ? -39.992 -11.637 75.759 1.00 51.75 182 GLY A O 1
ATOM 1290 N N . PHE A 1 183 ? -39.224 -9.541 75.566 1.00 52.56 183 PHE A N 1
ATOM 1291 C CA . PHE A 1 183 ? -38.295 -9.623 76.684 1.00 52.56 183 PHE A CA 1
ATOM 1292 C C . PHE A 1 183 ? -39.092 -9.490 77.989 1.00 52.56 183 PHE A C 1
ATOM 1294 O O . PHE A 1 183 ? -39.311 -8.389 78.496 1.00 52.56 183 PHE A O 1
ATOM 1301 N N . GLU A 1 184 ? -39.592 -10.612 78.506 1.00 53.06 184 GLU A N 1
ATOM 1302 C CA . GLU A 1 184 ? -40.271 -10.666 79.799 1.00 53.06 184 GLU A CA 1
ATOM 1303 C C . GLU A 1 184 ? -39.223 -10.671 80.924 1.00 53.06 184 GLU A C 1
ATOM 1305 O O . GLU A 1 184 ? -38.636 -11.695 81.276 1.00 53.06 184 GLU A O 1
ATOM 1310 N N . VAL A 1 185 ? -38.956 -9.493 81.493 1.00 53.03 185 VAL A N 1
ATOM 1311 C CA . VAL A 1 185 ? -38.129 -9.366 82.701 1.00 53.03 185 VAL A CA 1
ATOM 1312 C C . VAL A 1 185 ? -38.975 -9.727 83.915 1.00 53.03 185 VAL A C 1
ATOM 1314 O O . VAL A 1 185 ? -39.573 -8.864 84.555 1.00 53.03 185 VAL A O 1
ATOM 1317 N N . SER A 1 186 ? -39.007 -11.011 84.266 1.00 52.72 186 SER A N 1
ATOM 1318 C CA . SER A 1 186 ? -39.452 -11.442 85.593 1.00 52.72 186 SER A CA 1
ATOM 1319 C C . SER A 1 186 ? -38.325 -11.198 86.599 1.00 52.72 186 SER A C 1
ATOM 1321 O O . SER A 1 186 ? -37.456 -12.037 86.827 1.00 52.72 186 SER A O 1
ATOM 1323 N N . GLY A 1 187 ? -38.304 -9.993 87.165 1.00 50.84 187 GLY A N 1
ATOM 1324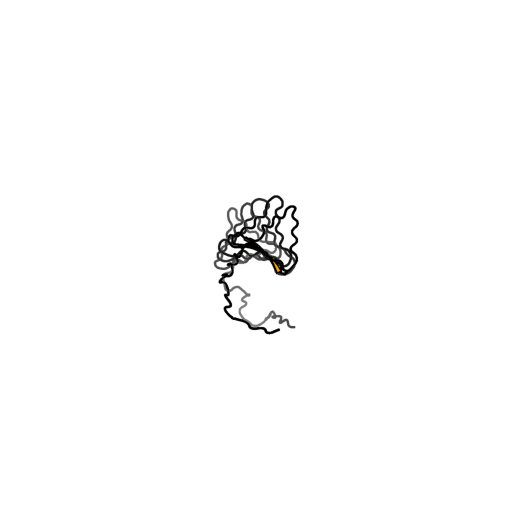 C CA . GLY A 1 187 ? -37.364 -9.593 88.206 1.00 50.84 187 GLY A CA 1
ATOM 1325 C C . GLY A 1 187 ? -38.008 -8.559 89.117 1.00 50.84 187 GLY A C 1
ATOM 1326 O O . GLY A 1 187 ? -38.248 -7.425 88.717 1.00 50.84 187 GLY A O 1
ATOM 1327 N N . LYS A 1 188 ? -38.325 -8.960 90.349 1.00 54.59 188 LYS A N 1
ATOM 1328 C CA . LYS A 1 188 ? -38.914 -8.100 91.382 1.00 54.59 188 LYS A CA 1
ATOM 1329 C C . LYS A 1 188 ? -37.846 -7.100 91.848 1.00 54.59 188 LYS A C 1
ATOM 1331 O O . LYS A 1 188 ? -36.997 -7.448 92.664 1.00 54.59 188 LYS A O 1
ATOM 1336 N N . PHE A 1 189 ? -37.857 -5.877 91.323 1.00 50.34 189 PHE A N 1
ATOM 1337 C CA . PHE A 1 189 ? -36.960 -4.822 91.799 1.00 50.34 189 PHE A CA 1
ATOM 1338 C C . PHE A 1 189 ? -37.576 -4.130 93.021 1.00 50.34 189 PHE A C 1
ATOM 1340 O O . PHE A 1 189 ? -38.605 -3.466 92.922 1.00 50.34 189 PHE A O 1
ATOM 1347 N N . CYS A 1 190 ? -36.947 -4.305 94.184 1.00 43.16 190 CYS A N 1
ATOM 1348 C CA . CYS A 1 190 ? -37.218 -3.508 95.374 1.00 43.16 190 CYS A CA 1
ATOM 1349 C C . CYS A 1 190 ? -36.474 -2.172 95.264 1.00 43.16 190 CYS A C 1
ATOM 1351 O O . CYS A 1 190 ? -35.247 -2.167 95.212 1.00 43.16 190 CYS A O 1
ATOM 1353 N N . PHE A 1 191 ? -37.200 -1.056 95.315 1.00 40.69 191 PHE A N 1
ATOM 1354 C CA . PHE A 1 191 ? -36.646 0.235 95.720 1.00 40.69 191 PHE A CA 1
ATOM 1355 C C . PHE A 1 191 ? -37.467 0.752 96.906 1.00 40.69 191 PHE A C 1
ATOM 1357 O O . PHE A 1 191 ? -38.681 0.921 96.803 1.00 40.69 191 PHE A O 1
ATOM 1364 N N . SER A 1 192 ? -36.806 0.914 98.054 1.00 42.78 192 SER A N 1
ATOM 1365 C CA . SER A 1 192 ? -37.319 1.650 99.213 1.00 42.78 192 SER A CA 1
ATOM 1366 C C . SER A 1 192 ? -37.120 3.155 99.007 1.00 42.78 192 SER A C 1
ATOM 1368 O O . SER A 1 192 ? -36.192 3.541 98.299 1.00 42.78 192 SER A O 1
ATOM 1370 N N . ALA A 1 193 ? -38.010 3.939 99.626 1.00 41.56 193 ALA A N 1
ATOM 1371 C CA . ALA A 1 193 ? -38.175 5.394 99.518 1.00 41.56 193 ALA A CA 1
ATOM 1372 C C . ALA A 1 193 ? -36.906 6.236 99.718 1.00 41.56 193 ALA A C 1
ATOM 1374 O O . ALA A 1 193 ? -36.039 5.822 100.521 1.00 41.56 193 ALA A O 1
#

Radius of gyration: 40.45 Å; Cα contacts (8 Å, |Δi|>4): 55; chains: 1; bounding box: 99×35×134 Å

Mean predicted aligned error: 14.79 Å

Solvent-accessible surface area (backbone atoms only — not comparable to full-atom values): 15272 Å² total; per-residue (Å²): 142,79,88,81,82,80,75,85,82,84,84,85,92,70,103,63,83,88,72,68,98,66,75,93,62,98,78,89,85,87,86,51,98,93,56,83,87,88,86,60,98,82,72,85,87,86,88,64,99,82,74,85,89,86,85,60,98,75,78,84,84,86,89,71,97,82,78,88,84,87,86,65,98,83,72,86,87,86,86,59,46,97,74,77,90,59,76,84,83,90,83,70,97,70,78,87,87,86,86,86,54,92,90,58,86,78,85,88,87,61,95,76,79,84,83,88,86,57,92,88,65,78,86,88,84,86,63,98,66,59,48,78,49,73,49,95,85,61,34,33,44,36,39,44,91,93,42,79,48,78,45,59,88,64,89,85,87,79,92,68,97,74,85,86,78,82,75,80,84,82,78,82,78,80,78,77,77,75,82,85,70,79,84,78,80,90,66,92,79,86,79,81,134

Secondary structure (DSSP, 8-state):
-------------S------S--SS-------SS------SS------SS------SS------SS------SS-------SSSS-------SSS------SSS------SS------SSS------SSEEEEE-TTS-EEEEETTEEEEE-SS------S----PPPPP-----PPP---------------

Sequence (193 aa):
VDAKTGAVQSSAAGTQNSALPHSEDSLLTLAGWGGLGIVAGQSLQWASGETINWASGQDSNFALASHLRIHTGQALGLLSSAQGSGHLKLIANSGPVLVQAQADTMTLAAKAQLKMVSVSGKLDIASAKKIHLAVAGGSAITIEGGNITVQCPGMLTVHASQRSFVGGAKVDYAFSPFPQEGFEVSGKFCFSA

Foldseek 3Di:
DDDDDPDDDDDDDDPDDPDDDDDPDDDDDDDDPVDDDDDDPPDDDDDDPDDDDDDDPDDDDDDDPDDDDDDDPPDDDDDDPPDDDTDDDDDDPDDDDDDDDDPDDDDDDDPDDDDDDDDPDDDDDDDPAKDWDDDPQFWIWIDGPNDIDTDDPDDDDDDDPDDDDDDDDDDPDPDDPDPCPDPDPPDDDDDDD

pLDDT: mean 81.09, std 18.9, range [31.64, 96.25]